Protein 6FT8 (pdb70)

Sequence (338 aa):
SMHHLICQSSGDVLSARYEIVDTLGEGAFGKVVECIDHKAGGRHVAVKIIVKNVDRYCCEAARSEIQVLLEHLNTTTDPNSTFRCVQMLEWFEHHGHICIVFELLGLSTYDFIKENGFLPFRLDDHIRKMAYQICKSVNFLHSNKLTHTDLKPENIILFVQSDYTEAYNPKIKRDERTLINPDIKVVDFGSATYDDEHHSTLVSTRHYRAPEVILALGWSQPCDVWSIGCILIEEYYLGFTVFPTHDSKEHLAMMERILGPLPKHMIQKTRKRKYFHHDRLDWDEHSSAGRYVSRACKPLKEFMLSQDVEHERLFDLIQKMLEYDDPAKKRITLREALKHPFFDLLKKS

B-factor: mean 26.99, std 11.03, range [11.77, 73.0]

Solvent-accessible surface area: 16157 Å² total; per-residue (Å²): 80,38,148,138,16,4,85,83,48,48,77,1,52,83,57,2,52,3,55,77,56,73,28,143,36,66,47,6,32,30,0,29,0,39,5,104,138,47,85,30,110,76,0,8,0,16,2,1,68,98,57,121,152,42,28,122,31,3,97,38,1,10,127,2,0,87,62,2,29,112,65,15,94,130,16,74,64,57,5,2,52,27,71,59,95,21,93,30,138,50,3,4,0,0,0,17,23,59,20,22,52,11,0,76,33,3,8,91,81,10,38,96,15,38,17,134,27,52,11,0,8,93,0,0,58,29,0,0,74,0,0,34,14,1,31,82,31,138,0,2,0,1,21,0,37,1,68,10,0,32,0,58,100,18,80,86,82,102,68,129,30,107,97,101,68,105,88,49,56,41,7,113,69,11,43,0,20,0,25,26,0,12,52,6,15,50,76,139,81,154,57,54,90,114,13,16,51,64,53,14,18,0,0,1,6,10,0,30,61,48,22,48,35,30,1,0,3,0,0,0,0,5,0,0,3,17,0,6,16,7,113,24,6,0,43,7,168,67,25,60,19,0,0,6,0,0,47,106,6,43,24,111,6,31,166,85,3,14,141,144,7,151,43,112,142,17,11,109,136,86,165,19,65,64,85,104,146,42,79,37,0,144,75,5,36,182,24,2,77,66,6,84,103,21,22,119,32,126,86,85,59,29,63,92,0,1,46,0,0,82,91,0,5,46,16,21,35,96,149,4,20,66,2,166,96,0,24,142,13,66,1,0,76,102,59,104,80,156

Radius of gyration: 20.81 Å; Cα contacts (8 Å, |Δi|>4): 614; chains: 1; bounding box: 54×40×59 Å

Foldseek 3Di:
DQVVQQDAQHDPPNFWGFHAWQAADPFGTKTWTQGRVPVRAIKIKGWGDPDVLSQLLVVQQVVVLVVVCVVPVVCPLFAWHWDDWDADPRIIMTITHDAAHQQLVLCVVFVLAAADLVLLLVLLLSLLSNQVSQVVVQKAQQADASRFKTHRYFDWDWDQDPVVRDIGTHGPDNDIHGYRRSQMDGNPDDDDLATYDVLQAAPCSLQSVDDGNLSNLSSSLQRSVCNQGSDGLQPDDDSLLSQVLCCAAQNDADQVSLVPGPPCVQDDVSHGPDDLPDPSNVCSVVRHHYNVVVQPDPPVLSVQSSVLSSLSNDRDSVSRDHSVRSSVGPNNVVVVDD

Structure (mmCIF, N/CA/C/O backbone):
data_6FT8
#
_entry.id   6FT8
#
_cell.length_a   91.640
_cell.length_b   64.210
_cell.length_c   88.360
_cell.angle_alpha   90.00
_cell.angle_beta   127.67
_cell.angle_gamma   90.00
#
_symmetry.space_group_name_H-M   'C 1 2 1'
#
loop_
_entity.id
_entity.type
_entity.pdbx_description
1 polymer 'Dual specificity protein kinase CLK1'
2 non-polymer 3-(3-hydroxyphenyl)-1~{H}-pyrrolo[3,4-g]indol-8-one
3 non-polymer 'SODIUM ION'
4 non-polymer 1,2-ETHANEDIOL
5 non-polymer 'CHLORIDE ION'
6 water water
#
loop_
_atom_site.group_PDB
_atom_site.id
_atom_site.type_symbol
_atom_site.label_atom_id
_atom_site.label_alt_id
_atom_site.label_comp_id
_atom_site.label_asym_id
_atom_site.label_entity_id
_atom_site.label_seq_id
_atom_site.pdbx_PDB_ins_code
_atom_site.Cartn_x
_atom_site.Cartn_y
_atom_site.Cartn_z
_atom_site.occupancy
_atom_site.B_iso_or_equiv
_atom_site.auth_seq_id
_atom_site.auth_comp_id
_atom_site.auth_asym_id
_atom_site.auth_atom_id
_atom_site.pdbx_PDB_model_num
ATOM 1 N N . SER A 1 1 ? -36.869 11.947 20.030 1.00 47.96 -1 SER A N 1
ATOM 2 C CA . SER A 1 1 ? -35.819 11.094 20.676 1.00 47.19 -1 SER A CA 1
ATOM 3 C C . SER A 1 1 ? -34.678 10.881 19.679 1.00 44.05 -1 SER A C 1
ATOM 4 O O . SER A 1 1 ? -34.864 10.273 18.635 1.00 41.60 -1 SER A O 1
ATOM 6 N N . MET A 1 2 ? -33.506 11.395 20.007 1.00 39.70 0 MET A N 1
ATOM 7 C CA . MET A 1 2 ? -32.390 11.454 19.081 1.00 39.08 0 MET A CA 1
ATOM 8 C C . MET A 1 2 ? -32.000 10.129 18.427 1.00 40.96 0 MET A C 1
ATOM 9 O O . MET A 1 2 ? -31.861 10.039 17.184 1.00 38.18 0 MET A O 1
ATOM 14 N N . HIS A 1 3 ? -31.837 9.095 19.235 1.00 46.56 148 HIS A N 1
ATOM 15 C CA A HIS A 1 3 ? -31.425 7.820 18.666 0.50 49.07 148 HIS A CA 1
ATOM 16 C CA B HIS A 1 3 ? -31.449 7.789 18.714 0.50 48.58 148 HIS A CA 1
ATOM 17 C C . HIS A 1 3 ? -32.405 7.310 17.592 1.00 48.05 148 HIS A C 1
ATOM 18 O O . HIS A 1 3 ? -31.977 6.748 16.570 1.00 55.65 148 HIS A O 1
ATOM 31 N N . LEU A 1 4 ? -33.694 7.561 17.776 1.00 44.27 149 LEU A N 1
ATOM 32 C CA . LEU A 1 4 ? -34.707 7.054 16.848 1.00 40.07 149 LEU A CA 1
ATOM 33 C C . LEU A 1 4 ? -34.690 7.632 15.428 1.00 39.86 149 LEU A C 1
ATOM 34 O O . LEU A 1 4 ? -35.379 7.118 14.550 1.00 40.33 149 LEU A O 1
ATOM 39 N N . ILE A 1 5 ? -33.960 8.713 15.176 1.00 36.24 150 ILE A N 1
ATOM 40 C CA . ILE A 1 5 ? -34.202 9.467 13.935 1.00 37.66 150 ILE A CA 1
ATOM 41 C C . ILE A 1 5 ? -32.956 9.781 13.087 1.00 37.34 150 ILE A C 1
ATOM 42 O O . ILE A 1 5 ? -33.059 10.499 12.087 1.00 46.46 150 ILE A O 1
ATOM 47 N N . CYS A 1 6 ? -31.795 9.294 13.477 1.00 38.78 151 CYS A N 1
ATOM 48 C CA . CYS A 1 6 ? -30.531 9.787 12.850 1.00 36.66 151 CYS A CA 1
ATOM 49 C C . CYS A 1 6 ? -29.844 8.707 12.028 1.00 36.29 151 CYS A C 1
ATOM 50 O O . CYS A 1 6 ? -28.628 8.735 11.906 1.00 37.69 151 CYS A O 1
ATOM 53 N N . GLN A 1 7 ? -30.594 7.740 11.480 1.00 35.44 152 GLN A N 1
ATOM 54 C CA . GLN A 1 7 ? -29.969 6.486 10.920 1.00 32.18 152 GLN A CA 1
ATOM 55 C C . GLN A 1 7 ? -29.601 6.535 9.415 1.00 29.18 152 GLN A C 1
ATOM 56 O O . GLN A 1 7 ? -30.343 7.094 8.642 1.00 28.00 152 GLN A O 1
ATOM 62 N N . SER A 1 8 ? -28.497 5.910 8.996 1.00 29.72 153 SER A N 1
ATOM 63 C CA A SER A 1 8 ? -28.176 5.840 7.556 0.60 28.77 153 SER A CA 1
ATOM 64 C CA B SER A 1 8 ? -28.164 5.824 7.562 0.40 28.50 153 SER A CA 1
ATOM 65 C C . SER A 1 8 ? -29.367 5.323 6.748 1.00 27.71 153 SER A C 1
ATOM 66 O O . SER A 1 8 ? -30.045 4.353 7.137 1.00 29.63 153 SER A O 1
ATOM 71 N N . GLY A 1 9 ? -29.663 6.002 5.636 1.00 24.83 154 GLY A N 1
ATOM 72 C CA . GLY A 1 9 ? -30.778 5.707 4.794 1.00 25.87 154 GLY A CA 1
ATOM 73 C C . GLY A 1 9 ? -32.059 6.449 5.123 1.00 26.58 154 GLY A C 1
ATOM 74 O O . GLY A 1 9 ? -32.961 6.482 4.283 1.00 29.77 154 GLY A O 1
ATOM 75 N N . ASP A 1 10 ? -32.163 7.040 6.322 1.00 26.82 155 ASP A N 1
ATOM 76 C CA . ASP A 1 10 ? -33.292 7.896 6.663 1.00 26.58 155 ASP A CA 1
ATOM 77 C C . ASP A 1 10 ? -33.293 9.082 5.728 1.00 24.51 155 ASP A C 1
ATOM 78 O O . ASP A 1 10 ? -32.238 9.581 5.360 1.00 22.84 155 ASP A O 1
ATOM 83 N N . VAL A 1 11 ? -34.457 9.576 5.369 1.00 25.74 156 VAL A N 1
ATOM 84 C CA . VAL A 1 11 ? -34.607 10.716 4.521 1.00 25.23 156 VAL A CA 1
ATOM 85 C C . VAL A 1 11 ? -35.299 11.818 5.308 1.00 26.13 156 VAL A C 1
ATOM 86 O O . VAL A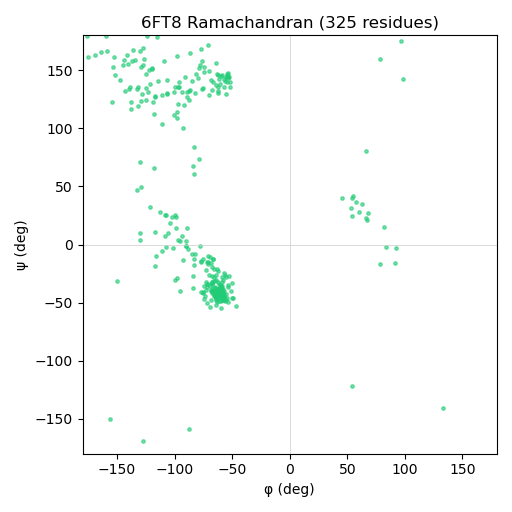 1 11 ? -36.332 11.569 5.958 1.00 27.17 156 VAL A O 1
ATOM 90 N N . LEU A 1 12 ? -34.682 13.003 5.298 1.00 24.12 157 LEU A N 1
ATOM 91 C CA . LEU A 1 12 ? -35.190 14.164 6.013 1.00 23.49 157 LEU A CA 1
ATOM 92 C C . LEU A 1 12 ? -35.777 15.157 5.028 1.00 24.23 157 LEU A C 1
ATOM 93 O O . LEU A 1 12 ? -35.190 15.457 4.007 1.00 25.36 157 LEU A O 1
ATOM 98 N N . SER A 1 13 ? -36.892 15.800 5.422 1.00 27.01 158 SER A N 1
ATOM 99 C CA . SER A 1 13 ? -37.493 16.896 4.612 1.00 29.15 158 SER A CA 1
ATOM 100 C C . SER A 1 13 ? -37.753 16.497 3.149 1.00 30.27 158 SER A C 1
ATOM 101 O O . SER A 1 13 ? -37.650 17.337 2.232 1.00 32.13 158 SER A O 1
ATOM 104 N N . ALA A 1 14 ? -38.037 15.228 2.959 1.00 29.97 159 ALA A N 1
ATOM 105 C CA . ALA A 1 14 ? -38.248 14.624 1.643 1.00 30.45 159 ALA A CA 1
ATOM 106 C C . ALA A 1 14 ? -37.113 14.847 0.658 1.00 28.83 159 ALA A C 1
ATOM 107 O O . ALA A 1 14 ? -37.317 14.777 -0.555 1.00 30.11 159 ALA A O 1
ATOM 109 N N . ARG A 1 15 ? -35.890 15.089 1.158 1.00 25.50 160 ARG A N 1
ATOM 110 C CA . ARG A 1 15 ? -34.790 15.381 0.256 1.00 24.20 160 ARG A CA 1
ATOM 111 C C . ARG A 1 15 ? -33.409 14.964 0.719 1.00 21.85 160 ARG A C 1
ATOM 112 O O . ARG A 1 15 ? -32.569 14.714 -0.125 1.00 22.24 160 ARG A O 1
ATOM 120 N N . TYR A 1 16 ? -33.128 14.971 2.025 1.00 19.15 161 TYR A N 1
ATOM 121 C CA . TYR A 1 16 ? -31.789 14.729 2.527 1.00 18.07 161 TYR A CA 1
ATOM 122 C C . TYR A 1 16 ? -31.634 13.283 3.044 1.00 17.75 161 TYR A C 1
ATOM 123 O O . TYR A 1 16 ? -32.257 12.875 3.994 1.00 19.35 161 TYR A O 1
ATOM 132 N N . GLU A 1 17 ? -30.847 12.494 2.339 1.00 18.32 162 GLU A N 1
ATOM 133 C CA . GLU A 1 17 ? -30.684 11.089 2.664 1.00 18.29 162 GLU A CA 1
ATOM 134 C C . GLU A 1 17 ? -29.422 10.926 3.489 1.00 16.88 162 GLU A C 1
ATOM 135 O O . GLU A 1 17 ? -28.310 11.237 3.055 1.00 16.66 162 GLU A O 1
ATOM 141 N N . ILE A 1 18 ? -29.561 10.397 4.683 1.00 17.37 163 ILE A N 1
ATOM 142 C CA . ILE A 1 18 ? -28.411 10.252 5.581 1.00 16.67 163 ILE A CA 1
ATOM 143 C C . ILE A 1 18 ? -27.455 9.176 5.063 1.00 16.81 163 ILE A C 1
ATOM 144 O O . ILE A 1 18 ? -27.904 8.042 4.756 1.00 17.15 163 ILE A O 1
ATOM 149 N N . VAL A 1 19 ? -26.179 9.498 4.959 1.00 16.03 164 VAL A N 1
ATOM 150 C CA . VAL A 1 19 ? -25.147 8.533 4.597 1.00 18.02 164 VAL A CA 1
ATOM 151 C C . VAL A 1 19 ? -24.093 8.281 5.653 1.00 19.42 164 VAL A C 1
ATOM 152 O O . VAL A 1 19 ? -23.383 7.240 5.579 1.00 21.02 164 VAL A O 1
ATOM 156 N N . ASP A 1 20 ? -23.943 9.163 6.629 1.00 18.49 165 ASP A N 1
ATOM 157 C CA . ASP A 1 20 ? -22.895 8.971 7.648 1.00 20.59 165 ASP A CA 1
ATOM 158 C C . ASP A 1 20 ? -23.169 9.857 8.845 1.00 19.27 165 ASP A C 1
ATOM 159 O O . ASP A 1 20 ? -23.922 10.809 8.725 1.00 18.37 165 ASP A O 1
ATOM 164 N N . THR A 1 21 ? -22.509 9.616 9.991 1.00 18.79 166 THR A N 1
ATOM 165 C CA . THR A 1 21 ? -22.553 10.515 11.111 1.00 20.14 166 THR A CA 1
ATOM 166 C C . THR A 1 21 ? -21.209 11.222 11.191 1.00 19.18 166 THR A C 1
ATOM 167 O O . THR A 1 21 ? -20.174 10.566 11.128 1.00 21.90 166 THR A O 1
ATOM 171 N N . LEU A 1 22 ? -21.230 12.529 11.282 1.00 17.43 167 LEU A N 1
ATOM 172 C CA . LEU A 1 22 ? -19.995 13.370 11.297 1.00 17.37 167 LEU A CA 1
ATOM 173 C C . LEU A 1 22 ? -19.572 13.759 12.707 1.00 19.55 167 LEU A C 1
ATOM 174 O O . LEU A 1 22 ? -18.372 13.905 12.991 1.00 21.50 167 LEU A O 1
ATOM 179 N N . GLY A 1 23 ? -20.512 13.870 13.618 1.00 19.26 168 GLY A N 1
ATOM 180 C CA . GLY A 1 23 ? -20.165 14.238 14.984 1.00 21.38 168 GLY A CA 1
ATOM 181 C C . GLY A 1 23 ? -21.353 14.197 15.898 1.00 23.94 168 GLY A C 1
ATOM 182 O O . GLY A 1 23 ? -22.502 14.135 15.452 1.00 23.19 168 GLY A O 1
ATOM 183 N N . GLU A 1 24 ? -21.079 14.136 17.182 1.00 27.31 169 GLU A N 1
ATOM 184 C CA . GLU A 1 24 ? -22.163 14.287 18.161 1.00 32.79 169 GLU A CA 1
ATOM 185 C C . GLU A 1 24 ? -21.670 15.069 19.369 1.00 37.64 169 GLU A C 1
ATOM 186 O O . GLU A 1 24 ? -20.548 14.875 19.819 1.00 36.93 169 GLU A O 1
ATOM 192 N N . GLY A 1 25 ? -22.458 16.067 19.774 1.00 35.30 170 GLY A N 1
ATOM 193 C CA . GLY A 1 25 ? -22.121 16.909 20.919 1.00 38.17 170 GLY A CA 1
ATOM 194 C C . GLY A 1 25 ? -23.280 16.947 21.894 1.00 39.95 170 GLY A C 1
ATOM 195 O O . GLY A 1 25 ? -24.237 16.178 21.771 1.00 38.65 170 GLY A O 1
ATOM 196 N N . ALA A 1 26 ? -23.190 17.855 22.868 1.00 37.68 171 ALA A N 1
ATOM 197 C CA . ALA A 1 26 ? -24.244 18.018 23.857 1.00 38.61 171 ALA A CA 1
ATOM 198 C C . ALA A 1 26 ? -25.602 18.230 23.162 1.00 33.48 171 ALA A C 1
ATOM 199 O O . ALA A 1 26 ? -26.666 17.781 23.653 1.00 34.07 171 ALA A O 1
ATOM 201 N N . PHE A 1 27 ? -25.530 18.926 22.038 1.00 31.11 172 PHE A N 1
ATOM 202 C CA . PHE A 1 27 ? -26.674 19.459 21.344 1.00 27.48 172 PHE A CA 1
ATOM 203 C C . PHE A 1 27 ? -27.484 18.423 20.531 1.00 25.82 172 PHE A C 1
ATOM 204 O O . PHE A 1 27 ? -28.558 18.764 20.107 1.00 24.99 172 PHE A O 1
ATOM 212 N N . GLY A 1 28 ? -26.955 17.225 20.288 1.00 23.73 173 GLY A N 1
ATOM 213 C CA . GLY A 1 28 ? -27.514 16.371 19.234 1.00 22.68 173 GLY A CA 1
ATOM 214 C C . GLY A 1 28 ? -26.432 15.790 18.338 1.00 22.98 173 GLY A C 1
ATOM 215 O O . GLY A 1 28 ? -25.407 15.371 18.849 1.00 23.74 173 GLY A O 1
ATOM 216 N N . LYS A 1 29 ? -26.670 15.717 17.020 1.00 20.52 174 LYS A N 1
ATOM 217 C CA . LYS A 1 29 ? -25.742 14.999 16.110 1.00 22.28 174 LYS A CA 1
ATOM 218 C C . LYS A 1 29 ? -25.626 15.783 14.861 1.00 18.73 174 LYS A C 1
ATOM 219 O O . LYS A 1 29 ? -26.558 16.513 14.496 1.00 21.66 174 LYS A O 1
ATOM 225 N N . VAL A 1 30 ? -24.522 15.625 14.138 1.00 17.02 175 VAL A N 1
ATOM 226 C CA . VAL A 1 30 ? -24.382 16.161 12.797 1.00 15.97 175 VAL A CA 1
ATOM 227 C C . VAL A 1 30 ? -24.203 14.959 11.833 1.00 16.79 175 VAL A C 1
ATOM 228 O O . VAL A 1 30 ? -23.365 14.107 12.078 1.00 17.25 175 VAL A O 1
ATOM 232 N N . VAL A 1 31 ? -25.024 14.889 10.783 1.00 15.75 176 VAL A N 1
ATOM 233 C CA . VAL A 1 31 ? -24.975 13.802 9.847 1.00 15.62 176 VAL A CA 1
ATOM 234 C C . VAL A 1 31 ? -24.669 14.321 8.481 1.00 15.60 176 VAL A C 1
ATOM 235 O O . VAL A 1 31 ? -24.930 15.483 8.177 1.00 16.77 176 VAL A O 1
ATOM 239 N N . GLU A 1 32 ? -24.028 13.514 7.648 1.00 14.98 177 GLU A N 1
ATOM 240 C CA . GLU A 1 32 ? -23.766 13.847 6.269 1.00 14.88 177 GLU A CA 1
ATOM 241 C C . GLU A 1 32 ? -24.904 13.260 5.470 1.00 14.86 177 GLU A C 1
ATOM 242 O O . GLU A 1 32 ? -25.341 12.090 5.669 1.00 15.53 177 GLU A O 1
ATOM 248 N N . CYS A 1 33 ? -25.466 14.092 4.599 1.00 14.54 178 CYS A N 1
ATOM 249 C CA . CYS A 1 33 ? -26.604 13.690 3.756 1.00 15.42 178 CYS A CA 1
ATOM 250 C C . CYS A 1 33 ? -26.365 14.001 2.297 1.00 16.53 178 CYS A C 1
ATOM 251 O O . CYS A 1 33 ? -25.633 14.920 1.955 1.00 16.38 178 CYS A O 1
ATOM 254 N N . ILE A 1 34 ? -26.994 13.229 1.429 1.00 16.26 179 ILE A N 1
ATOM 255 C CA . ILE A 1 34 ? -27.094 13.560 0.008 1.00 16.64 179 ILE A CA 1
ATOM 256 C C . ILE A 1 34 ? -28.344 14.392 -0.180 1.00 17.25 179 ILE A C 1
ATOM 257 O O . ILE A 1 34 ? -29.446 13.974 0.215 1.00 17.88 179 ILE A O 1
ATOM 262 N N . ASP A 1 35 ? -28.216 15.554 -0.807 1.00 18.41 180 ASP A N 1
ATOM 263 C CA . ASP A 1 35 ? -29.384 16.404 -1.073 1.00 19.64 180 ASP A CA 1
ATOM 264 C C . ASP A 1 35 ? -29.953 16.102 -2.443 1.00 21.33 180 ASP A C 1
ATOM 265 O O . ASP A 1 35 ? -29.442 16.575 -3.441 1.00 21.52 180 ASP A O 1
ATOM 270 N N . HIS A 1 36 ? -31.018 15.314 -2.486 1.00 21.29 181 HIS A N 1
ATOM 271 C CA . HIS A 1 36 ? -31.605 14.846 -3.741 1.00 23.53 181 HIS A CA 1
ATOM 272 C C . HIS A 1 36 ? -32.307 15.926 -4.525 1.00 24.97 181 HIS A C 1
ATOM 273 O O . HIS A 1 36 ? -32.696 15.679 -5.683 1.00 26.36 181 HIS A O 1
ATOM 280 N N . LYS A 1 37 ? -32.493 17.086 -3.929 1.00 25.34 182 LYS A N 1
ATOM 281 C CA . LYS A 1 37 ? -33.091 18.259 -4.633 1.00 26.99 182 LYS A CA 1
ATOM 282 C C . LYS A 1 37 ? -32.099 19.374 -4.944 1.00 29.02 182 LYS A C 1
ATOM 283 O O . LYS A 1 37 ? -32.489 20.469 -5.375 1.00 35.94 182 LYS A O 1
ATOM 289 N N . ALA A 1 38 ? -30.818 19.141 -4.706 1.00 25.50 183 ALA A N 1
ATOM 290 C CA . ALA A 1 38 ? -29.768 20.007 -5.217 1.00 26.13 183 ALA A CA 1
ATOM 291 C C . ALA A 1 38 ? -28.720 19.156 -5.933 1.00 24.82 183 ALA A C 1
ATOM 292 O O . ALA A 1 38 ? -27.511 19.248 -5.682 1.00 25.44 183 ALA A O 1
ATOM 294 N N . GLY A 1 39 ? -29.166 18.299 -6.818 1.00 25.50 184 GLY A N 1
ATOM 295 C CA . GLY A 1 39 ? -28.264 17.604 -7.673 1.00 26.14 184 GLY A CA 1
ATOM 296 C C . GLY A 1 39 ? -27.354 16.616 -7.010 1.00 25.45 184 GLY A C 1
ATOM 297 O O . GLY A 1 39 ? -26.317 16.269 -7.553 1.00 27.11 184 GLY A O 1
ATOM 298 N N . GLY A 1 40 ? -27.749 16.166 -5.824 1.00 23.67 185 GLY A N 1
ATOM 299 C CA . GLY A 1 40 ? -26.971 15.183 -5.102 1.00 22.06 185 GLY A CA 1
ATOM 300 C C . GLY A 1 40 ? -25.790 15.736 -4.319 1.00 20.99 185 GLY A C 1
ATOM 301 O O . GLY A 1 40 ? -24.946 14.955 -3.835 1.00 20.66 185 GLY A O 1
ATOM 302 N N . ARG A 1 41 ? -25.765 17.049 -4.112 1.00 21.00 186 ARG A N 1
ATOM 303 C CA . ARG A 1 41 ? -24.785 17.686 -3.255 1.00 19.67 186 ARG A CA 1
ATOM 304 C C . ARG A 1 41 ? -24.734 17.017 -1.887 1.00 18.55 186 ARG A C 1
ATOM 305 O O . ARG A 1 41 ? -25.784 16.772 -1.269 1.00 19.55 186 ARG A O 1
ATOM 313 N N . HIS A 1 42 ? -23.537 16.763 -1.354 1.00 17.14 187 HIS A N 1
ATOM 314 C CA . HIS A 1 42 ? -23.466 16.314 0.040 1.00 16.62 187 HIS A CA 1
ATOM 315 C C . HIS A 1 42 ? -23.423 17.497 0.975 1.00 16.42 187 HIS A C 1
ATOM 316 O O . HIS A 1 42 ? -22.729 18.465 0.666 1.00 18.10 187 HIS A O 1
ATOM 323 N N . VAL A 1 43 ? -24.230 17.436 2.002 1.00 15.03 188 VAL A N 1
ATOM 324 C CA . VAL A 1 43 ? -24.370 18.501 3.005 1.00 14.93 188 VAL A CA 1
ATOM 325 C C . VAL A 1 43 ? -24.247 17.913 4.380 1.00 15.24 188 VAL A C 1
ATOM 326 O O . VAL A 1 43 ? -24.210 16.687 4.561 1.00 14.80 188 VAL A O 1
ATOM 330 N N . ALA A 1 44 ? -24.077 18.764 5.386 1.00 13.76 189 ALA A N 1
ATOM 331 C CA . ALA A 1 44 ? -24.082 18.399 6.793 1.00 14.07 189 ALA A CA 1
ATOM 332 C C . ALA A 1 44 ? -25.321 18.860 7.396 1.00 14.20 189 ALA A C 1
ATOM 333 O O . ALA A 1 44 ? -25.740 20.016 7.157 1.00 17.39 189 ALA A O 1
ATOM 335 N N . VAL A 1 45 ? -26.044 18.027 8.125 1.00 14.22 190 VAL A N 1
ATOM 336 C CA . VAL A 1 45 ? -27.273 18.409 8.784 1.00 14.61 190 VAL A CA 1
ATOM 337 C C . VAL A 1 45 ? -27.090 18.218 10.267 1.00 14.81 190 VAL A C 1
ATOM 33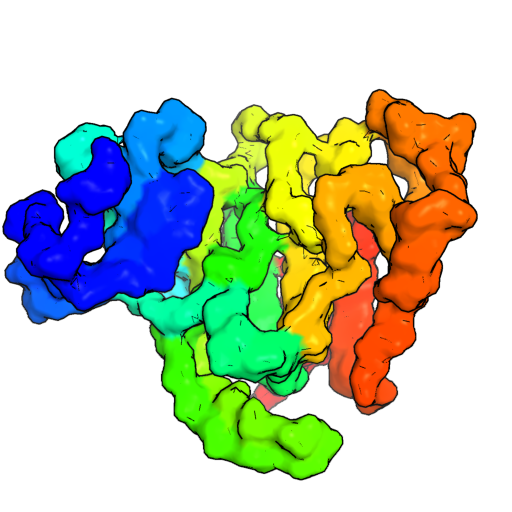8 O O . VAL A 1 45 ? -26.782 17.113 10.746 1.00 14.53 190 VAL A O 1
ATOM 342 N N . LYS A 1 46 ? -27.283 19.316 11.034 1.00 14.57 191 LYS A N 1
ATOM 343 C CA . LYS A 1 46 ? -27.201 19.301 12.492 1.00 16.07 191 LYS A CA 1
ATOM 344 C C . LYS A 1 46 ? -28.625 19.036 12.965 1.00 15.49 191 LYS A C 1
ATOM 345 O O . LYS A 1 46 ? -29.533 19.819 12.711 1.00 17.82 191 LYS A O 1
ATOM 351 N N . ILE A 1 47 ? -28.791 17.948 13.685 1.00 16.38 192 ILE A N 1
ATOM 352 C CA A ILE A 1 47 ? -30.062 17.498 14.257 0.50 18.06 192 ILE A CA 1
ATOM 353 C CA B ILE A 1 47 ? -30.071 17.530 14.236 0.50 17.54 192 ILE A CA 1
ATOM 354 C C . ILE A 1 47 ? -30.025 17.804 15.758 1.00 18.62 192 ILE A C 1
ATOM 355 O O . ILE A 1 47 ? -29.235 17.208 16.477 1.00 20.09 192 ILE A O 1
ATOM 364 N N . VAL A 1 48 ? -30.886 18.681 16.216 1.00 18.16 193 VAL A N 1
ATOM 365 C CA . VAL A 1 48 ? -30.823 19.204 17.543 1.00 19.61 193 VAL A CA 1
ATOM 366 C C . VAL A 1 48 ? -31.763 18.420 18.452 1.00 20.53 193 VAL A C 1
ATOM 367 O O . VAL A 1 48 ? -32.894 18.197 18.128 1.00 20.62 193 VAL A O 1
ATOM 371 N N . LYS A 1 49 ? -31.291 18.066 19.651 1.00 22.46 194 LYS A N 1
ATOM 372 C CA . LYS A 1 49 ? -32.123 17.453 20.663 1.00 25.76 194 LYS A CA 1
ATOM 373 C C . LYS A 1 49 ? -33.365 18.285 20.941 1.00 26.48 194 LYS A C 1
ATOM 374 O O . LYS A 1 49 ? -33.286 19.521 20.951 1.00 25.53 194 LYS A O 1
ATOM 380 N N . ASN A 1 50 ? -34.469 17.606 21.219 1.00 27.57 195 ASN A N 1
ATOM 381 C CA . ASN A 1 50 ? -35.737 18.293 21.551 1.00 29.61 195 ASN A CA 1
ATOM 382 C C . ASN A 1 50 ? -35.763 18.650 23.037 1.00 30.20 195 ASN A C 1
ATOM 383 O O . ASN A 1 50 ? -36.549 18.108 23.850 1.00 32.01 195 ASN A O 1
ATOM 388 N N . VAL A 1 51 ? -34.886 19.566 23.392 1.00 27.73 196 VAL A N 1
ATOM 389 C CA . VAL A 1 51 ? -34.646 19.985 24.760 1.00 29.01 196 VAL A CA 1
ATOM 390 C C . VAL A 1 51 ? -34.491 21.506 24.719 1.00 28.83 196 VAL A C 1
ATOM 391 O O . VAL A 1 51 ? -33.761 22.035 23.906 1.00 27.89 196 VAL A O 1
ATOM 395 N N . ASP A 1 52 ? -35.141 22.169 25.661 1.00 30.53 197 ASP A N 1
ATOM 396 C CA . ASP A 1 52 ? -35.380 23.595 25.672 1.00 31.37 197 ASP A CA 1
ATOM 397 C C . ASP A 1 52 ? -34.121 24.391 25.348 1.00 30.76 197 ASP A C 1
ATOM 398 O O . ASP A 1 52 ? -34.093 25.200 24.389 1.00 28.47 197 ASP A O 1
ATOM 403 N N . ARG A 1 53 ? -33.035 24.128 26.063 1.00 29.03 198 ARG A N 1
ATOM 404 C CA . ARG A 1 53 ? -31.876 24.965 25.909 1.00 30.49 198 ARG A CA 1
ATOM 405 C C . ARG A 1 53 ? -31.160 24.767 24.560 1.00 26.65 198 ARG A C 1
ATOM 406 O O . ARG A 1 53 ? -30.527 25.684 24.025 1.00 25.32 198 ARG A O 1
ATOM 414 N N . TYR A 1 54 ? -31.173 23.543 24.057 1.00 24.71 199 TYR A N 1
ATOM 415 C CA . TYR A 1 54 ? -30.590 23.299 22.740 1.00 23.82 199 TYR A CA 1
ATOM 416 C C . TYR A 1 54 ? -31.464 23.826 21.595 1.00 22.14 199 TYR A C 1
ATOM 417 O O . TYR A 1 54 ? -30.945 24.306 20.607 1.00 19.29 199 TYR A O 1
ATOM 426 N N . CYS A 1 55 ? -32.770 23.746 21.730 1.00 23.03 200 CYS A N 1
ATOM 427 C CA A CYS A 1 55 ? -33.666 24.365 20.777 0.70 23.40 200 CYS A CA 1
ATOM 428 C CA B CYS A 1 55 ? -33.689 24.357 20.803 0.30 24.14 200 CYS A CA 1
ATOM 429 C C . CYS A 1 55 ? -33.461 25.866 20.736 1.00 23.06 200 CYS A C 1
ATOM 430 O O . CYS A 1 55 ? -33.396 26.442 19.649 1.00 23.82 200 CYS A O 1
ATOM 435 N N . GLU A 1 56 ? -33.332 26.500 21.898 1.00 23.07 201 GLU A N 1
ATOM 436 C CA . GLU A 1 56 ? -33.111 27.946 21.948 1.00 24.07 201 GLU A CA 1
ATOM 437 C C . GLU A 1 56 ? -31.793 28.296 21.265 1.00 22.05 201 GLU A C 1
ATOM 438 O O . GLU A 1 56 ? -31.745 29.249 20.467 1.00 21.54 201 GLU A O 1
ATOM 444 N N . ALA A 1 57 ? -30.744 27.518 21.513 1.00 20.32 202 ALA A N 1
ATOM 445 C CA . ALA A 1 57 ? -29.450 27.782 20.922 1.00 19.47 202 ALA A CA 1
ATOM 446 C C . ALA A 1 57 ? -29.551 27.626 19.422 1.00 18.76 202 ALA A C 1
ATOM 447 O O . ALA A 1 57 ? -28.972 28.394 18.655 1.00 18.43 202 ALA A O 1
ATOM 449 N N . ALA A 1 58 ? -30.263 26.623 18.956 1.00 17.94 203 ALA A N 1
ATOM 450 C CA . ALA A 1 58 ? -30.364 26.401 17.503 1.00 17.80 203 ALA A CA 1
ATOM 451 C C . ALA A 1 58 ? -31.103 27.546 16.814 1.00 17.26 203 ALA A C 1
ATOM 452 O O . ALA A 1 58 ? -30.736 27.981 15.714 1.00 16.63 203 ALA A O 1
ATOM 454 N N . ARG A 1 59 ? -32.177 28.006 17.404 1.00 18.53 204 ARG A N 1
ATOM 455 C CA . ARG A 1 59 ? -32.916 29.143 16.885 1.00 19.56 204 ARG A CA 1
ATOM 456 C C . ARG A 1 59 ? -32.005 30.352 16.818 1.00 20.53 204 ARG A C 1
ATOM 457 O O . ARG A 1 59 ? -32.073 31.135 15.881 1.00 19.80 204 ARG A O 1
ATOM 465 N N . SER A 1 60 ? -31.202 30.539 17.860 1.00 18.29 205 SER A N 1
ATOM 466 C CA . SER A 1 60 ? -30.295 31.681 17.867 1.00 19.03 205 SER A CA 1
ATOM 467 C C . SER A 1 60 ? -29.224 31.512 16.791 1.00 17.67 205 SER A C 1
ATOM 468 O O . SER A 1 60 ? -28.860 32.473 16.108 1.00 17.69 205 SER A O 1
ATOM 471 N N . GLU A 1 61 ? -28.679 30.323 16.634 1.00 16.52 206 GLU A N 1
ATOM 472 C CA . GLU A 1 61 ? -27.699 30.031 15.633 1.00 16.65 206 GLU A CA 1
ATOM 473 C C . GLU A 1 61 ? -28.236 30.357 14.236 1.00 15.85 206 GLU A C 1
ATOM 474 O O . GLU A 1 61 ? -27.546 30.964 13.414 1.00 16.15 206 GLU A O 1
ATOM 480 N N . ILE A 1 62 ? -29.467 29.953 13.948 1.00 15.96 207 ILE A N 1
ATOM 481 C CA . ILE A 1 62 ? -30.095 30.251 12.662 1.00 17.25 207 ILE A CA 1
ATOM 482 C C . ILE A 1 62 ? -30.151 31.760 12.440 1.00 17.67 207 ILE A C 1
ATOM 483 O O . ILE A 1 62 ? -29.782 32.225 11.350 1.00 18.31 207 ILE A O 1
ATOM 488 N N . GLN A 1 63 ? -30.525 32.540 13.463 1.00 18.90 208 GLN A N 1
ATOM 489 C CA . GLN A 1 63 ? -30.600 33.984 13.282 1.00 19.94 208 GLN A CA 1
ATOM 490 C C . GLN A 1 63 ? -29.211 34.562 13.001 1.00 19.49 208 GLN A C 1
ATOM 491 O O . GLN A 1 63 ? -29.077 35.439 12.144 1.00 20.65 208 GLN A O 1
ATOM 497 N N . VAL A 1 64 ? -28.208 34.112 13.754 1.00 17.59 209 VAL A N 1
ATOM 498 C CA . VAL A 1 64 ? -26.837 34.658 13.568 1.00 17.47 209 VAL A CA 1
ATOM 499 C C . VAL A 1 64 ? -26.336 34.267 12.201 1.00 18.46 209 VAL A C 1
ATOM 500 O O . VAL A 1 64 ? -25.732 35.102 11.519 1.00 18.30 209 VAL A O 1
ATOM 504 N N . LEU A 1 65 ? -26.502 33.038 11.759 1.00 17.46 210 LEU A N 1
ATOM 505 C CA A LEU A 1 65 ? -26.004 32.573 10.471 0.50 18.69 210 LEU A CA 1
ATOM 506 C CA B LEU A 1 65 ? -25.940 32.690 10.479 0.50 18.51 210 LEU A CA 1
ATOM 507 C C . LEU A 1 65 ? -26.692 33.326 9.342 1.00 19.06 210 LEU A C 1
ATOM 508 O O . LEU A 1 65 ? -26.068 33.674 8.300 1.00 19.29 210 LEU A O 1
ATOM 517 N N . GLU A 1 66 ? -27.980 33.567 9.490 1.00 18.56 211 GLU A N 1
ATOM 518 C CA . GLU A 1 66 ? -28.647 34.350 8.446 1.00 20.91 211 GLU A CA 1
ATOM 519 C C . GLU A 1 66 ? -28.013 35.722 8.302 1.00 20.74 211 GLU A C 1
ATOM 520 O O . GLU A 1 66 ? -27.794 36.198 7.190 1.00 22.38 211 GLU A O 1
ATOM 526 N N . HIS A 1 67 ? -27.739 36.379 9.407 1.00 18.62 212 HIS A N 1
ATOM 527 C CA . HIS A 1 67 ? -27.001 37.618 9.386 1.00 18.83 212 HIS A CA 1
ATOM 528 C C . HIS A 1 67 ? -25.618 37.483 8.787 1.00 20.21 212 HIS A C 1
ATOM 529 O O . HIS A 1 67 ? -25.239 38.237 7.864 1.00 19.02 212 HIS A O 1
ATOM 536 N N . LEU A 1 68 ? -24.817 36.573 9.293 1.00 17.65 213 LEU A N 1
ATOM 537 C CA . LEU A 1 68 ? -23.410 36.530 8.887 1.00 19.41 213 LEU A CA 1
ATOM 538 C C . LEU A 1 68 ? -23.345 36.135 7.433 1.00 19.16 213 LEU A C 1
ATOM 539 O O . LEU A 1 68 ? -22.527 36.706 6.685 1.00 19.25 213 LEU A O 1
ATOM 544 N N . ASN A 1 69 ? -24.165 35.196 6.991 1.00 18.66 214 ASN A N 1
ATOM 545 C CA . ASN A 1 69 ? -24.073 34.685 5.644 1.00 20.38 214 ASN A CA 1
ATOM 546 C C . ASN A 1 69 ? -24.593 35.735 4.628 1.00 20.31 214 ASN A C 1
ATOM 547 O O . ASN A 1 69 ? -24.011 35.866 3.564 1.00 21.12 214 ASN A O 1
ATOM 552 N N . THR A 1 70 ? -25.575 36.563 5.009 1.00 18.99 215 THR A N 1
ATOM 553 C CA A THR A 1 70 ? -26.030 37.656 4.165 0.50 19.68 215 THR A CA 1
ATOM 554 C CA B THR A 1 70 ? -25.984 37.620 4.099 0.50 20.25 215 THR A CA 1
ATOM 555 C C . THR A 1 70 ? -24.986 38.753 4.090 1.00 19.29 215 THR A C 1
ATOM 556 O O . THR A 1 70 ? -24.821 39.435 3.076 1.00 20.42 215 THR A O 1
ATOM 563 N N . THR A 1 71 ? -24.309 39.011 5.231 1.00 17.69 216 THR A N 1
ATOM 564 C CA . THR A 1 71 ? -23.266 40.054 5.285 1.00 17.92 216 THR A CA 1
ATOM 565 C C . THR A 1 71 ? -22.049 39.659 4.449 1.00 18.17 216 THR A C 1
ATOM 566 O O . THR A 1 71 ? -21.410 40.550 3.913 1.00 18.45 216 THR A O 1
ATOM 570 N N . ASP A 1 72 ? -21.726 38.371 4.363 1.00 16.77 217 ASP A N 1
ATOM 571 C CA . ASP A 1 72 ? -20.535 37.830 3.718 1.00 16.92 217 ASP A CA 1
ATOM 572 C C . ASP A 1 72 ? -20.905 36.726 2.789 1.00 17.39 217 ASP A C 1
ATOM 573 O O . ASP A 1 72 ? -20.594 35.545 3.025 1.00 18.86 217 ASP A O 1
ATOM 578 N N . PRO A 1 73 ? -21.546 37.101 1.661 1.00 17.94 218 PRO A N 1
ATOM 579 C CA . PRO A 1 73 ? -22.079 36.049 0.823 1.00 19.45 218 PRO A CA 1
ATOM 580 C C . PRO A 1 73 ? -21.058 35.209 0.089 1.00 20.89 218 PRO A C 1
ATOM 581 O O . PRO A 1 73 ? -21.347 34.059 -0.208 1.00 25.46 218 PRO A O 1
ATOM 585 N N . ASN A 1 74 ? -19.879 35.741 -0.201 1.00 19.48 219 ASN A N 1
ATOM 586 C CA . ASN A 1 74 ? -18.749 34.943 -0.748 1.00 21.08 219 ASN A CA 1
ATOM 587 C C . ASN A 1 74 ? -17.983 34.084 0.321 1.00 20.81 219 ASN A C 1
ATOM 588 O O . ASN A 1 74 ? -17.062 33.387 -0.080 1.00 24.41 219 ASN A O 1
ATOM 593 N N . SER A 1 75 ? -18.354 34.132 1.625 1.00 20.09 220 SER A N 1
ATOM 594 C CA . SER A 1 75 ? -17.631 33.448 2.752 1.00 20.65 220 SER A CA 1
ATOM 595 C C . SER A 1 75 ? -16.168 33.837 2.751 1.00 19.64 220 SER A C 1
ATOM 596 O O . SER A 1 75 ? -15.289 33.025 3.126 1.00 18.79 220 SER A O 1
ATOM 599 N N . THR A 1 76 ? -15.901 35.111 2.474 1.00 17.79 221 THR A N 1
ATOM 600 C CA . THR A 1 76 ? -14.555 35.646 2.505 1.00 18.13 221 THR A CA 1
ATOM 601 C C . THR A 1 76 ? -13.973 35.463 3.925 1.00 17.18 221 THR A C 1
ATOM 602 O O . THR A 1 76 ? -12.728 35.212 4.070 1.00 19.65 221 THR A O 1
ATOM 606 N N . PHE A 1 77 ? -14.813 35.589 4.926 1.00 16.65 222 PHE A N 1
ATOM 607 C CA . PHE A 1 77 ? -14.353 35.490 6.338 1.00 17.04 222 PHE A CA 1
ATOM 608 C C . PHE A 1 77 ? -14.580 34.156 6.957 1.00 18.33 222 PHE A C 1
ATOM 609 O O . PHE A 1 77 ? -14.405 34.055 8.156 1.00 18.10 222 PHE A O 1
ATOM 617 N N . ARG A 1 78 ? -14.887 33.137 6.153 1.00 15.59 223 ARG A N 1
ATOM 618 C CA . ARG A 1 78 ? -14.742 31.747 6.627 1.00 16.02 223 ARG A CA 1
ATOM 619 C C . ARG A 1 78 ? -15.682 31.325 7.743 1.00 15.00 223 ARG A C 1
ATOM 620 O O . ARG A 1 78 ? -15.381 30.383 8.441 1.00 15.30 223 ARG A O 1
ATOM 628 N N . CYS A 1 79 ? -16.829 31.960 7.937 1.00 14.77 224 CYS A N 1
ATOM 629 C CA . CYS A 1 79 ? -17.891 31.355 8.760 1.00 15.16 224 CYS A CA 1
ATOM 630 C C . CYS A 1 79 ? -18.634 30.309 7.880 1.00 16.64 224 CYS A C 1
ATOM 631 O O . CYS A 1 79 ? -18.907 30.560 6.702 1.00 17.55 224 CYS A O 1
ATOM 634 N N . VAL A 1 80 ? -19.021 29.216 8.501 1.00 15.53 225 VAL A N 1
ATOM 635 C CA . VAL A 1 80 ? -19.770 28.182 7.767 1.00 15.66 225 VAL A CA 1
ATOM 636 C C . VAL A 1 80 ? -21.045 28.743 7.155 1.00 16.57 225 VAL A C 1
ATOM 637 O O . VAL A 1 80 ? -21.729 29.618 7.745 1.00 16.92 225 VAL A O 1
ATOM 641 N N . GLN A 1 81 ? -21.353 28.264 5.952 1.00 16.45 226 GLN A N 1
ATOM 642 C CA . GLN A 1 81 ? -22.560 28.641 5.274 1.00 16.61 226 GLN A CA 1
ATOM 643 C C . GLN A 1 81 ? -23.714 27.745 5.653 1.00 15.37 226 GLN A C 1
ATOM 644 O O . GLN A 1 81 ? -23.619 26.519 5.514 1.00 16.04 226 GLN A O 1
ATOM 650 N N . MET A 1 82 ? -24.778 28.350 6.120 1.00 14.62 227 MET A N 1
ATOM 651 C CA . MET A 1 82 ? -26.063 27.672 6.364 1.00 15.09 227 MET A CA 1
ATOM 652 C C . MET A 1 82 ? -26.857 27.743 5.102 1.00 17.03 227 MET A C 1
ATOM 653 O O . MET A 1 82 ? -27.007 28.800 4.464 1.00 18.57 227 MET A O 1
ATOM 658 N N . LEU A 1 83 ? -27.397 26.587 4.706 1.00 16.22 228 LEU A N 1
ATOM 659 C CA . LEU A 1 83 ? -28.165 26.467 3.459 1.00 18.31 228 LEU A CA 1
ATOM 660 C C . LEU A 1 83 ? -29.633 26.599 3.665 1.00 19.69 228 LEU A C 1
ATOM 661 O O . LEU A 1 83 ? -30.337 27.220 2.815 1.00 21.99 228 LEU A O 1
ATOM 666 N N . GLU A 1 84 ? -30.154 26.022 4.746 1.00 18.71 229 GLU A N 1
ATOM 667 C CA . GLU A 1 84 ? -31.565 26.152 5.160 1.00 20.42 229 GLU A CA 1
ATOM 668 C C . GLU A 1 84 ? -31.749 25.446 6.485 1.00 19.23 229 GLU A C 1
ATOM 669 O O . GLU A 1 84 ? -30.798 24.940 7.056 1.00 18.55 229 GLU A O 1
ATOM 675 N N . TRP A 1 85 ? -32.956 25.482 6.997 1.00 18.19 230 TRP A N 1
ATOM 676 C CA . TRP A 1 85 ? -33.307 24.778 8.193 1.00 18.32 230 TRP A CA 1
ATOM 677 C C . TRP A 1 85 ? -34.715 24.272 8.052 1.00 19.33 230 TRP A C 1
ATOM 678 O O . TRP A 1 85 ? -35.520 24.810 7.265 1.00 21.84 230 TRP A O 1
ATOM 689 N N . PHE A 1 86 ? -35.043 23.256 8.848 1.00 19.61 231 PHE A N 1
ATOM 690 C CA . PHE A 1 86 ? -36.371 22.665 8.851 1.00 20.49 231 PHE A CA 1
ATOM 691 C C . PHE A 1 86 ? -36.603 21.903 10.161 1.00 21.89 231 PHE A C 1
ATOM 692 O O . PHE A 1 86 ? -35.718 21.845 11.005 1.00 20.99 231 PHE A O 1
ATOM 700 N N . GLU A 1 87 ? -37.778 21.315 10.305 1.00 22.15 232 GLU A N 1
ATOM 701 C CA . GLU A 1 87 ? -38.078 20.514 11.478 1.00 24.23 232 GLU A CA 1
ATOM 702 C C . GLU A 1 87 ? -38.430 19.103 11.048 1.00 24.14 232 GLU A C 1
ATOM 703 O O . GLU A 1 87 ? -39.031 18.904 9.984 1.00 26.71 232 GLU A O 1
ATOM 709 N N . HIS A 1 88 ? -37.909 18.126 11.803 1.00 22.55 233 HIS A N 1
ATOM 710 C CA . HIS A 1 88 ? -38.084 16.699 11.514 1.00 24.14 233 HIS A CA 1
ATOM 711 C C . HIS A 1 88 ? -38.517 16.025 12.804 1.00 23.96 233 HIS A C 1
ATOM 712 O O . HIS A 1 88 ? -37.758 15.977 13.763 1.00 22.49 233 HIS A O 1
ATOM 719 N N . HIS A 1 89 ? -39.693 15.424 12.825 1.00 24.91 234 HIS A N 1
ATOM 720 C CA . HIS A 1 89 ? -40.219 14.840 14.072 1.00 26.38 234 HIS A CA 1
ATOM 721 C C . HIS A 1 89 ? -40.054 15.764 15.278 1.00 26.89 234 HIS A C 1
ATOM 722 O O . HIS A 1 89 ? -39.742 15.310 16.384 1.00 27.54 234 HIS A O 1
ATOM 729 N N . GLY A 1 90 ? -40.276 17.050 15.058 1.00 26.58 235 GLY A N 1
ATOM 730 C CA . GLY A 1 90 ? -40.236 18.048 16.097 1.00 27.77 235 GLY A CA 1
ATOM 731 C C . GLY A 1 90 ? -38.861 18.566 16.432 1.00 28.11 235 GLY A C 1
ATOM 732 O O . GLY A 1 90 ? -38.719 19.510 17.230 1.00 32.73 235 GLY A O 1
ATOM 733 N N . HIS A 1 91 ? -37.836 18.040 15.784 1.00 23.81 236 HIS A N 1
ATOM 734 C CA . HIS A 1 91 ? -36.466 18.483 16.012 1.00 22.74 236 HIS A CA 1
ATOM 735 C C . HIS A 1 91 ? -36.078 19.513 14.979 1.00 20.37 236 HIS A C 1
ATOM 736 O O . HIS A 1 91 ? -36.268 19.318 13.778 1.00 21.69 236 HIS A O 1
ATOM 743 N N . ILE A 1 92 ? -35.353 20.530 15.448 1.00 19.04 237 ILE A N 1
ATOM 744 C CA . ILE A 1 92 ? -34.772 21.511 14.546 1.00 19.20 237 ILE A CA 1
ATOM 745 C C . ILE A 1 92 ? -33.562 20.911 13.864 1.00 18.46 237 ILE A C 1
ATOM 746 O O . ILE A 1 92 ? -32.690 20.250 14.487 1.00 19.86 237 ILE A O 1
ATOM 751 N N . CYS A 1 93 ? -33.481 21.096 12.546 1.00 17.78 238 CYS A N 1
ATOM 752 C CA . CYS A 1 93 ? -32.415 20.561 11.732 1.00 16.76 238 CYS A CA 1
ATOM 753 C C . CYS A 1 93 ? -31.851 21.687 10.899 1.00 16.25 238 CYS A C 1
ATOM 754 O O . CYS A 1 93 ? -32.613 22.439 10.246 1.00 17.9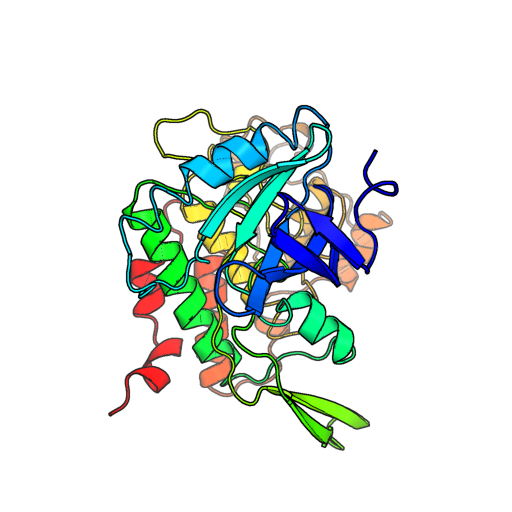2 238 CYS A O 1
ATOM 757 N N . ILE A 1 94 ? -30.550 21.936 11.010 1.00 15.75 239 ILE A N 1
ATOM 758 C CA . ILE A 1 94 ? -29.894 23.018 10.272 1.00 15.34 239 ILE A CA 1
ATOM 759 C C . ILE A 1 94 ? -28.985 22.409 9.224 1.00 14.72 239 ILE A C 1
ATOM 760 O O . ILE A 1 94 ? -28.143 21.565 9.517 1.00 14.33 239 ILE A O 1
ATOM 765 N N . VAL A 1 95 ? -29.123 22.857 7.979 1.00 14.33 240 VAL A N 1
ATOM 766 C CA . VAL A 1 95 ? -28.349 22.293 6.870 1.00 14.48 240 VAL A CA 1
ATOM 767 C C . VAL A 1 95 ? -27.195 23.215 6.572 1.00 14.67 240 VAL A C 1
ATOM 768 O O . VAL A 1 95 ? -27.393 24.432 6.406 1.00 15.45 240 VAL A O 1
ATOM 772 N N . PHE A 1 96 ? -26.023 22.658 6.469 1.00 14.13 241 PHE A N 1
ATOM 773 C CA . PHE A 1 96 ? -24.781 23.426 6.208 1.00 14.94 241 PHE A CA 1
ATOM 774 C C . PHE A 1 96 ? -24.071 22.868 5.037 1.00 15.03 241 PHE A C 1
ATOM 775 O O . PHE A 1 96 ? -24.176 21.669 4.687 1.00 14.49 241 PHE A O 1
ATOM 783 N N . GLU A 1 97 ? -23.198 23.646 4.428 1.00 14.33 242 GLU A N 1
ATOM 784 C CA . GLU A 1 97 ? -22.193 23.101 3.570 1.00 15.10 242 GLU A CA 1
ATOM 785 C C . GLU A 1 97 ? -21.405 22.031 4.344 1.00 13.94 242 GLU A C 1
ATOM 786 O O . GLU A 1 97 ? -21.131 22.146 5.513 1.00 15.32 242 GLU A O 1
ATOM 792 N N . LEU A 1 98 ? -20.972 21.007 3.619 1.00 15.16 243 LEU A N 1
ATOM 793 C CA . LEU A 1 98 ? -20.128 19.956 4.186 1.00 13.88 243 LEU A CA 1
ATOM 794 C C . LEU A 1 98 ? -18.686 20.358 4.229 1.00 15.59 243 LEU A C 1
ATOM 795 O O . LEU A 1 98 ? -18.125 20.739 3.223 1.00 17.49 243 LEU A O 1
ATOM 800 N N . LEU A 1 99 ? -18.110 20.163 5.414 1.00 14.74 244 LEU A N 1
ATOM 801 C CA . LEU A 1 99 ? -16.688 20.427 5.693 1.00 15.79 244 LEU A CA 1
ATOM 802 C C . LEU A 1 99 ? -16.015 19.135 6.015 1.00 16.47 244 LEU A C 1
ATOM 803 O O . LEU A 1 99 ? -16.630 18.068 5.931 1.00 17.59 244 LEU A O 1
ATOM 808 N N . GLY A 1 100 ? -14.729 19.201 6.251 1.00 15.82 245 GLY A N 1
ATOM 809 C CA . GLY A 1 100 ? -13.920 18.067 6.718 1.00 15.63 245 GLY A CA 1
ATOM 810 C C . GLY A 1 100 ? -13.882 17.897 8.202 1.00 15.66 245 GLY A C 1
ATOM 811 O O . GLY A 1 100 ? -14.778 18.344 8.921 1.00 16.81 245 GLY A O 1
ATOM 812 N N . LEU A 1 101 ? -12.877 17.209 8.709 1.00 14.70 246 LEU A N 1
ATOM 813 C CA . LEU A 1 101 ? -12.774 16.955 10.085 1.00 15.30 246 LEU A CA 1
ATOM 814 C C . LEU A 1 101 ? -12.616 18.246 10.894 1.00 14.50 246 LEU A C 1
ATOM 815 O O . LEU A 1 101 ? -11.913 19.199 10.473 1.00 14.17 246 LEU A O 1
ATOM 820 N N . SER A 1 102 ? -13.169 18.255 12.096 1.00 13.58 247 SER A N 1
ATOM 821 C CA . SER A 1 102 ? -12.842 19.315 13.013 1.00 13.72 247 SER A CA 1
ATOM 822 C C . SER A 1 102 ? -11.369 19.224 13.350 1.00 13.55 247 SER A C 1
ATOM 823 O O . SER A 1 102 ? -10.719 18.172 13.286 1.00 14.97 247 SER A O 1
ATOM 826 N N . THR A 1 103 ? -10.784 20.341 13.761 1.00 13.65 248 THR A N 1
ATOM 827 C CA . THR A 1 103 ? -9.404 20.316 14.151 1.00 13.72 248 THR A CA 1
ATOM 828 C C . THR A 1 103 ? -9.163 19.399 15.321 1.00 15.15 248 THR A C 1
ATOM 829 O O . THR A 1 103 ? -8.118 18.769 15.439 1.00 15.52 248 THR A O 1
ATOM 833 N N . TYR A 1 104 ? -10.117 19.287 16.260 1.00 14.61 249 TYR A N 1
ATOM 834 C CA . TYR A 1 104 ? -9.992 18.372 17.366 1.00 16.04 249 TYR A CA 1
ATOM 835 C C . TYR A 1 104 ? -9.960 16.950 16.810 1.00 15.53 249 TYR A C 1
ATOM 836 O O . TYR A 1 104 ? -9.145 16.161 17.259 1.00 15.61 249 TYR A O 1
ATOM 845 N N . ASP A 1 105 ? -10.939 16.576 15.977 1.00 14.99 250 ASP A N 1
ATOM 846 C CA . ASP A 1 105 ? -10.984 15.165 15.481 1.00 15.93 250 ASP A CA 1
ATOM 847 C C . ASP A 1 105 ? -9.750 14.826 14.664 1.00 15.75 250 ASP A C 1
ATOM 848 O O . ASP A 1 105 ? -9.232 13.699 14.7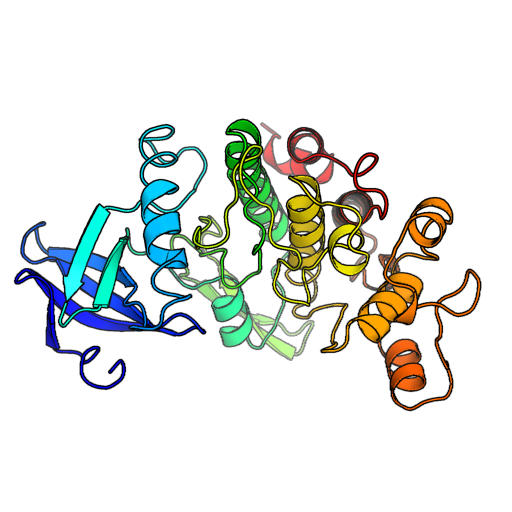53 1.00 16.81 250 ASP A O 1
ATOM 853 N N . PHE A 1 106 ? -9.197 15.804 13.953 1.00 15.14 251 PHE A N 1
ATOM 854 C CA . PHE A 1 106 ? -7.952 15.567 13.230 1.00 15.14 251 PHE A CA 1
ATOM 855 C C . PHE A 1 106 ? -6.858 15.244 14.208 1.00 15.48 251 PHE A C 1
ATOM 856 O O . PHE A 1 106 ? -6.093 14.249 14.036 1.00 17.55 251 PHE A O 1
ATOM 864 N N . ILE A 1 107 ? -6.684 16.052 15.262 1.00 16.07 252 ILE A N 1
ATOM 865 C CA . ILE A 1 107 ? -5.627 15.809 16.213 1.00 16.89 252 ILE A CA 1
ATOM 866 C C . ILE A 1 107 ? -5.849 14.435 16.841 1.00 17.40 252 ILE A C 1
ATOM 867 O O . ILE A 1 107 ? -4.895 13.656 17.008 1.00 17.63 252 ILE A O 1
ATOM 872 N N . LYS A 1 108 ? -7.090 14.112 17.220 1.00 19.23 253 LYS A N 1
ATOM 873 C CA . LYS A 1 108 ? -7.393 12.846 17.875 1.00 20.90 253 LYS A CA 1
ATOM 874 C C . LYS A 1 108 ? -7.023 11.665 16.974 1.00 21.01 253 LYS A C 1
ATOM 875 O O . LYS A 1 108 ? -6.406 10.698 17.414 1.00 22.74 253 LYS A O 1
ATOM 881 N N . GLU A 1 109 ? -7.391 11.723 15.689 1.00 20.16 254 GLU A N 1
ATOM 882 C CA . GLU A 1 109 ? -7.077 10.658 14.747 1.00 22.12 254 GLU A CA 1
ATOM 883 C C . GLU A 1 109 ? -5.586 10.579 14.390 1.00 21.96 254 GLU A C 1
ATOM 884 O O . GLU A 1 109 ? -5.137 9.570 13.839 1.00 25.58 254 GLU A O 1
ATOM 890 N N . ASN A 1 110 ? -4.853 11.645 14.725 1.00 21.13 255 ASN A N 1
ATOM 891 C CA . ASN A 1 110 ? -3.415 11.706 14.509 1.00 21.33 255 ASN A CA 1
ATOM 892 C C . ASN A 1 110 ? -2.711 11.395 15.818 1.00 22.76 255 ASN A C 1
ATOM 893 O O . ASN A 1 110 ? -1.622 11.869 16.075 1.00 24.69 255 ASN A O 1
ATOM 898 N N . GLY A 1 111 ? -3.363 10.665 16.703 1.00 23.14 256 GLY A N 1
ATOM 899 C CA . GLY A 1 111 ? -2.668 10.221 17.949 1.00 24.44 256 GLY A CA 1
ATOM 900 C C . GLY A 1 111 ? -2.337 11.347 18.881 1.00 24.34 256 GLY A C 1
ATOM 901 O O . GLY A 1 111 ? -1.416 11.225 19.731 1.00 25.95 256 GLY A O 1
ATOM 902 N N . PHE A 1 112 ? -3.128 12.430 18.824 1.00 22.66 257 PHE A N 1
ATOM 903 C CA . PHE A 1 112 ? -2.941 13.595 19.637 1.00 22.63 257 PHE A CA 1
ATOM 904 C C . PHE A 1 112 ? -1.572 14.257 19.410 1.00 22.70 257 PHE A C 1
ATOM 905 O O . PHE A 1 112 ? -1.087 14.963 20.262 1.00 24.90 257 PHE A O 1
ATOM 913 N N . LEU A 1 113 ? -1.030 14.097 18.213 1.00 22.95 258 LEU A N 1
ATOM 914 C CA . LEU A 1 113 ? 0.157 14.842 17.835 1.00 23.11 258 LEU A CA 1
ATOM 915 C C . LEU A 1 113 ? -0.198 16.243 17.385 1.00 21.67 258 LEU A C 1
ATOM 916 O O . LEU A 1 113 ? -1.275 16.501 16.816 1.00 22.05 258 LEU A O 1
ATOM 921 N N . PRO A 1 114 ? 0.687 17.185 17.661 1.00 21.17 259 PRO A N 1
ATOM 922 C CA . PRO A 1 114 ? 0.408 18.540 17.271 1.00 21.18 259 PRO A CA 1
ATOM 923 C C . PRO A 1 114 ? 0.608 18.834 15.811 1.00 19.86 259 PRO A C 1
ATOM 924 O O . PRO A 1 114 ? 1.168 18.064 15.050 1.00 21.14 259 PRO A O 1
ATOM 928 N N . PHE A 1 115 ? 0.112 20.011 15.418 1.00 19.11 260 PHE A N 1
ATOM 929 C CA . PHE A 1 115 ? 0.311 20.508 14.063 1.00 19.31 260 PHE A CA 1
ATOM 930 C C . PHE A 1 115 ? 1.713 21.107 13.888 1.00 20.45 260 PHE A C 1
ATOM 931 O O . PHE A 1 115 ? 2.284 21.661 14.829 1.00 22.42 260 PHE A O 1
ATOM 939 N N . ARG A 1 116 ? 2.219 21.064 12.663 1.00 21.73 261 ARG A N 1
ATOM 940 C CA . ARG A 1 116 ? 3.483 21.742 12.417 1.00 23.71 261 ARG A CA 1
ATOM 941 C C . ARG A 1 116 ? 3.278 23.277 12.286 1.00 21.65 261 ARG A C 1
ATOM 942 O O . ARG A 1 116 ? 2.183 23.778 12.025 1.00 19.35 261 ARG A O 1
ATOM 950 N N . LEU A 1 117 ? 4.341 24.003 12.580 1.00 21.31 262 LEU A N 1
ATOM 951 C CA . LEU A 1 117 ? 4.232 25.427 12.841 1.00 21.00 262 LEU A CA 1
ATOM 952 C C . LEU A 1 117 ? 3.689 26.190 11.645 1.00 20.05 262 LEU A C 1
ATOM 953 O O . LEU A 1 117 ? 2.894 27.113 11.814 1.00 19.53 262 LEU A O 1
ATOM 958 N N . ASP A 1 118 ? 4.076 25.796 10.447 1.00 21.91 263 ASP A N 1
ATOM 959 C CA A ASP A 1 118 ? 3.617 26.525 9.241 0.50 22.04 263 ASP A CA 1
ATOM 960 C CA B ASP A 1 118 ? 3.621 26.543 9.266 0.50 21.80 263 ASP A CA 1
ATOM 961 C C . ASP A 1 118 ? 2.112 26.372 9.048 1.00 21.39 263 ASP A C 1
ATOM 962 O O . ASP A 1 118 ? 1.428 27.285 8.579 1.00 21.14 263 ASP A O 1
ATOM 971 N N . HIS A 1 119 ? 1.567 25.224 9.477 1.00 19.80 264 HIS A N 1
ATOM 972 C CA . HIS A 1 119 ? 0.128 25.040 9.426 1.00 18.99 264 HIS A CA 1
ATOM 973 C C . HIS A 1 119 ? -0.556 25.815 10.533 1.00 16.77 264 HIS A C 1
ATOM 974 O O . HIS A 1 119 ? -1.546 26.455 10.299 1.00 16.48 264 HIS A O 1
ATOM 981 N N . ILE A 1 120 ? 0.018 25.809 11.740 1.00 16.93 265 ILE A N 1
ATOM 982 C CA . ILE A 1 120 ? -0.512 26.627 12.788 1.00 16.37 265 ILE A CA 1
ATOM 983 C C . ILE A 1 120 ? -0.602 28.112 12.362 1.00 15.74 265 ILE A C 1
ATOM 984 O O . ILE A 1 120 ? -1.583 28.797 12.654 1.00 14.96 265 ILE A O 1
ATOM 989 N N . ARG A 1 121 ? 0.434 28.593 11.686 1.00 16.62 266 ARG A N 1
ATOM 990 C CA . ARG A 1 121 ? 0.448 30.011 11.282 1.00 17.30 266 ARG A CA 1
ATOM 991 C C . ARG A 1 121 ? -0.746 30.314 10.382 1.00 16.20 266 ARG A C 1
ATOM 992 O O . ARG A 1 121 ? -1.431 31.326 10.526 1.00 16.67 266 ARG A O 1
ATOM 1000 N N . LYS A 1 122 ? -0.951 29.472 9.383 1.00 16.49 267 LYS A N 1
ATOM 1001 C CA . LYS A 1 122 ? -2.072 29.663 8.449 1.00 17.41 267 LYS A CA 1
ATOM 1002 C C . LYS A 1 122 ? -3.427 29.547 9.120 1.00 15.92 267 LYS A C 1
ATOM 1003 O O . LYS A 1 122 ? -4.350 30.337 8.891 1.00 15.81 267 LYS A O 1
ATOM 1009 N N . MET A 1 123 ? -3.568 28.539 9.972 1.00 16.20 268 MET A N 1
ATOM 1010 C CA . MET A 1 123 ? -4.809 28.315 10.688 1.00 15.44 268 MET A CA 1
ATOM 1011 C C . MET A 1 123 ? -5.102 29.463 11.621 1.00 14.42 268 MET A C 1
ATOM 1012 O O . MET A 1 123 ? -6.210 29.975 11.660 1.00 15.21 268 MET A O 1
ATOM 1017 N N . ALA A 1 124 ? -4.089 29.911 12.359 1.00 13.96 269 ALA A N 1
ATOM 1018 C CA . ALA A 1 124 ? -4.266 31.027 13.271 1.00 14.32 269 ALA A CA 1
ATOM 1019 C C . ALA A 1 124 ? -4.728 32.272 12.554 1.00 14.38 269 ALA A C 1
ATOM 1020 O O . ALA A 1 124 ? -5.606 33.004 13.067 1.00 14.62 269 ALA A O 1
ATOM 1022 N N . TYR A 1 125 ? -4.101 32.539 11.408 1.00 14.76 270 TYR A N 1
ATOM 1023 C CA . TYR A 1 125 ? -4.468 33.736 10.669 1.00 16.04 270 TYR A CA 1
ATOM 1024 C C . TYR A 1 125 ? -5.930 33.664 10.249 1.00 14.57 270 TYR A C 1
ATOM 1025 O O . TYR A 1 125 ? -6.677 34.640 10.411 1.00 16.26 270 TYR A O 1
ATOM 1034 N N . GLN A 1 126 ? -6.364 32.515 9.742 1.00 15.30 271 GLN A N 1
ATOM 1035 C CA . GLN A 1 126 ? -7.748 32.401 9.299 1.00 14.80 271 GLN A CA 1
ATOM 1036 C C . GLN A 1 126 ? -8.735 32.441 10.444 1.00 14.34 271 GLN A C 1
ATOM 1037 O O . GLN A 1 126 ? -9.793 33.035 10.320 1.00 14.89 271 GLN A O 1
ATOM 1043 N N . ILE A 1 127 ? -8.406 31.786 11.555 1.00 13.73 272 ILE A N 1
ATOM 1044 C CA . ILE A 1 127 ? -9.258 31.879 12.745 1.00 13.67 272 ILE A CA 1
ATOM 1045 C C . ILE A 1 127 ? -9.419 33.328 13.176 1.00 13.73 272 ILE A C 1
ATOM 1046 O O . ILE A 1 127 ? -10.482 33.823 13.451 1.00 13.99 272 ILE A O 1
ATOM 1051 N N . CYS A 1 128 ? -8.280 34.054 13.256 1.00 14.30 273 CYS A N 1
ATOM 1052 C CA . CYS A 1 128 ? -8.324 35.424 13.701 1.00 15.27 273 CYS A CA 1
ATOM 1053 C C . CYS A 1 128 ? -9.149 36.306 12.746 1.00 15.15 273 CYS A C 1
ATOM 1054 O O . CYS A 1 128 ? -9.884 37.156 13.191 1.00 15.61 273 CYS A O 1
ATOM 1057 N N . LYS A 1 129 ? -8.981 36.076 11.439 1.00 15.48 274 LYS A N 1
ATOM 1058 C CA . LYS A 1 129 ? -9.718 36.896 10.449 1.00 16.73 274 LYS A CA 1
ATOM 1059 C C . LYS A 1 129 ? -11.208 36.592 10.559 1.00 15.94 274 LYS A C 1
ATOM 1060 O O . LYS A 1 129 ? -12.064 37.490 10.462 1.00 16.52 274 LYS A O 1
ATOM 1066 N N . SER A 1 130 ? -11.551 35.325 10.743 1.00 15.20 275 SER A N 1
ATOM 1067 C CA . SER A 1 130 ? -12.987 34.967 10.804 1.00 15.43 275 SER A CA 1
ATOM 1068 C C . SER A 1 130 ? -13.650 35.503 12.024 1.00 14.79 275 SER A C 1
ATOM 1069 O O . SER A 1 130 ? -14.716 36.124 12.014 1.00 15.46 275 SER A O 1
ATOM 1072 N N . VAL A 1 131 ? -13.000 35.304 13.180 1.00 13.45 276 VAL A N 1
ATOM 1073 C CA . VAL A 1 131 ? -13.571 35.816 14.396 1.00 13.93 276 VAL A CA 1
ATOM 1074 C C . VAL A 1 131 ? -13.576 37.311 14.444 1.00 13.69 276 VAL A C 1
ATOM 1075 O O . VAL A 1 131 ? -14.483 37.938 15.033 1.00 14.85 276 VAL A O 1
ATOM 1079 N N . ASN A 1 132 ? -12.551 37.943 13.854 1.00 13.97 277 ASN A N 1
ATOM 1080 C CA . ASN A 1 132 ? -12.545 39.407 13.775 1.00 15.50 277 ASN A CA 1
ATOM 1081 C C . ASN A 1 132 ? -13.756 39.921 12.998 1.00 15.24 277 ASN A C 1
ATOM 1082 O O . ASN A 1 132 ? -14.327 40.969 13.359 1.00 15.88 277 ASN A O 1
ATOM 1087 N N . PHE A 1 133 ? -14.155 39.179 12.003 1.00 16.08 278 PHE A N 1
ATOM 1088 C CA . PHE A 1 133 ? -15.384 39.547 11.255 1.00 16.54 278 PHE A CA 1
ATOM 1089 C C . PHE A 1 133 ? -16.613 39.505 12.166 1.00 17.50 278 PHE A C 1
ATOM 1090 O O . PHE A 1 133 ? -17.456 40.395 12.204 1.00 17.21 278 PHE A O 1
ATOM 1098 N N . LEU A 1 134 ? -16.691 38.483 13.022 1.00 16.48 279 LEU A N 1
ATOM 1099 C CA . LEU A 1 134 ? -17.747 38.502 14.039 1.00 17.97 279 LEU A CA 1
ATOM 1100 C C . LEU A 1 134 ? -17.673 39.740 14.939 1.00 17.82 279 LEU A C 1
ATOM 1101 O O . LEU A 1 134 ? -18.636 40.446 15.158 1.00 19.27 279 LEU A O 1
ATOM 1106 N N . HIS A 1 135 ? -16.472 40.052 15.414 1.00 15.97 280 HIS A N 1
ATOM 1107 C CA . HIS A 1 135 ? -16.278 41.218 16.286 1.00 16.69 280 HIS A CA 1
ATOM 1108 C C . HIS A 1 135 ? -16.698 42.490 15.583 1.00 18.59 280 HIS A C 1
ATOM 1109 O O . HIS A 1 135 ? -17.271 43.348 16.231 1.00 24.74 280 HIS A O 1
ATOM 1116 N N . SER A 1 136 ? -16.477 42.596 14.294 1.00 17.99 281 SER A N 1
ATOM 1117 C CA . SER A 1 136 ? -16.835 43.806 13.542 1.00 20.54 281 SER A CA 1
ATOM 1118 C C . SER A 1 136 ? -18.318 43.954 13.391 1.00 21.61 281 SER A C 1
ATOM 1119 O O . SER A 1 136 ? -18.790 45.035 13.018 1.00 22.74 281 SER A O 1
ATOM 1122 N N . ASN A 1 137 ? -19.046 42.870 13.619 1.00 20.93 282 ASN A N 1
ATOM 1123 C CA . ASN A 1 137 ? -20.491 42.808 13.528 1.00 22.00 2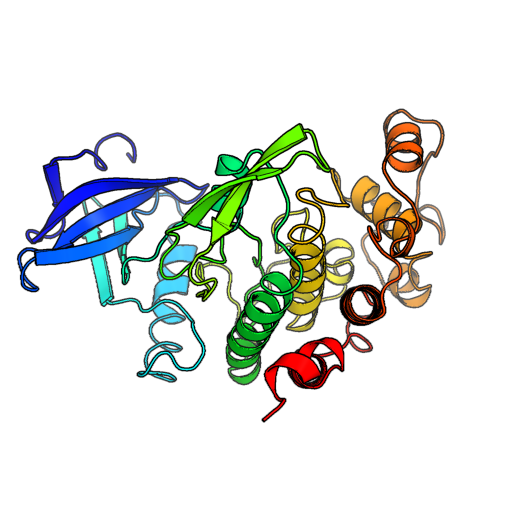82 ASN A CA 1
ATOM 1124 C C . ASN A 1 137 ? -21.213 42.716 14.877 1.00 21.47 282 ASN A C 1
ATOM 1125 O O . ASN A 1 137 ? -22.332 42.241 14.976 1.00 22.13 282 ASN A O 1
ATOM 1130 N N . LYS A 1 138 ? -20.574 43.205 15.897 1.00 20.86 283 LYS A N 1
ATOM 1131 C CA . LYS A 1 138 ? -21.114 43.360 17.242 1.00 21.55 283 LYS A CA 1
ATOM 1132 C C . LYS A 1 138 ? -21.457 42.009 17.814 1.00 19.75 283 LYS A C 1
ATOM 1133 O O . LYS A 1 138 ? -22.423 41.900 18.568 1.00 20.41 283 LYS A O 1
ATOM 1139 N N . LEU A 1 139 ? -20.644 41.015 17.469 1.00 18.08 284 LEU A N 1
ATOM 1140 C CA . LEU A 1 139 ? -20.826 39.615 17.997 1.00 17.35 284 LEU A CA 1
ATOM 1141 C C . LEU A 1 139 ? -19.640 39.085 18.730 1.00 16.66 284 LEU A C 1
ATOM 1142 O O . LEU A 1 139 ? -18.504 39.502 18.455 1.00 17.19 284 LEU A O 1
ATOM 1147 N N . THR A 1 140 ? -19.875 38.218 19.694 1.00 15.40 285 THR A N 1
ATOM 1148 C CA . THR A 1 140 ? -18.825 37.449 20.355 1.00 14.61 285 THR A CA 1
ATOM 1149 C C . THR A 1 140 ? -19.224 35.984 20.201 1.00 14.31 285 THR A C 1
ATOM 1150 O O . THR A 1 140 ? -20.408 35.661 20.426 1.00 15.22 285 THR A O 1
ATOM 1154 N N . HIS A 1 141 ? -18.272 35.155 19.841 1.00 13.11 286 HIS A N 1
ATOM 1155 C CA . HIS A 1 141 ? -18.581 33.705 19.593 1.00 13.86 286 HIS A CA 1
ATOM 1156 C C . HIS A 1 141 ? -18.938 33.012 20.921 1.00 14.16 286 HIS A C 1
ATOM 1157 O O . HIS A 1 141 ? -19.967 32.362 21.052 1.00 14.95 286 HIS A O 1
ATOM 1164 N N . THR A 1 142 ? -18.003 33.172 21.866 1.00 13.33 287 THR A N 1
ATOM 1165 C CA . THR A 1 142 ? -18.004 32.647 23.236 1.00 15.36 287 THR A CA 1
ATOM 1166 C C . THR A 1 142 ? -17.636 31.188 23.424 1.00 15.95 287 THR A C 1
ATOM 1167 O O . THR A 1 142 ? -17.432 30.780 24.582 1.00 17.96 287 THR A O 1
ATOM 1171 N N . ASP A 1 143 ? -17.672 30.413 22.352 1.00 14.79 288 ASP A N 1
ATOM 1172 C CA . ASP A 1 143 ? -17.390 28.962 22.487 1.00 16.29 288 ASP A CA 1
ATOM 1173 C C . ASP A 1 143 ? -16.435 28.488 21.461 1.00 15.82 288 ASP A C 1
ATOM 1174 O O . ASP A 1 143 ? -16.587 27.396 20.861 1.00 16.24 288 ASP A O 1
ATOM 1179 N N . LEU A 1 144 ? -15.355 29.224 21.272 1.00 14.19 289 LEU A N 1
ATOM 1180 C CA . LEU A 1 144 ? -14.292 28.779 20.401 1.00 14.15 289 LEU A CA 1
ATOM 1181 C C . LEU A 1 144 ? -13.479 27.699 21.057 1.00 15.89 289 LEU A C 1
ATOM 1182 O O . LEU A 1 144 ? -13.111 27.795 22.254 1.00 16.93 289 LEU A O 1
ATOM 1187 N N . LYS A 1 145 ? -13.207 26.657 20.281 1.00 15.17 290 LYS A N 1
ATOM 1188 C CA . LYS A 1 145 ? -12.453 25.474 20.746 1.00 15.47 290 LYS A CA 1
ATOM 1189 C C . LYS A 1 145 ? -12.137 24.684 19.505 1.00 15.24 290 LYS A C 1
ATOM 1190 O O . LYS A 1 145 ? -12.721 24.906 18.479 1.00 14.62 290 LYS A O 1
ATOM 1196 N N . PRO A 1 146 ? -11.195 23.762 19.580 1.00 15.23 291 PRO A N 1
ATOM 1197 C CA . PRO A 1 146 ? -10.807 23.006 18.364 1.00 15.79 291 PRO A CA 1
ATOM 1198 C C . PRO A 1 146 ? -11.935 22.242 17.722 1.00 15.46 291 PRO A C 1
ATOM 1199 O O . PRO A 1 146 ? -11.930 22.047 16.486 1.00 15.40 291 PRO A O 1
ATOM 1203 N N . GLU A 1 147 ? -12.943 21.813 18.468 1.00 15.61 292 GLU A N 1
ATOM 1204 C CA . GLU A 1 147 ? -14.071 21.110 17.882 1.00 17.43 292 GLU A CA 1
ATOM 1205 C C . GLU A 1 147 ? -14.914 22.011 16.981 1.00 17.05 292 GLU A C 1
ATOM 1206 O O . GLU A 1 147 ? -15.702 21.493 16.168 1.00 17.16 292 GLU A O 1
ATOM 1212 N N . ASN A 1 148 ? -14.792 23.314 17.141 1.00 14.75 293 ASN A N 1
ATOM 1213 C CA . ASN A 1 148 ? -15.619 24.283 16.419 1.00 14.49 293 ASN A CA 1
ATOM 1214 C C . ASN A 1 148 ? -14.848 24.979 15.311 1.00 14.36 293 ASN A C 1
ATOM 1215 O O . ASN A 1 148 ? -15.332 25.960 14.752 1.00 15.33 293 ASN A O 1
ATOM 1220 N N . ILE A 1 149 ? -13.681 24.514 15.020 1.00 13.18 294 ILE A N 1
ATOM 1221 C CA A ILE A 1 149 ? -12.861 24.947 13.876 0.60 13.09 294 ILE A CA 1
ATOM 1222 C CA B ILE A 1 149 ? -12.911 24.944 13.870 0.40 13.57 294 ILE A CA 1
ATOM 1223 C C . ILE A 1 149 ? -12.730 23.729 12.986 1.00 13.92 294 ILE A C 1
ATOM 1224 O O . ILE A 1 149 ? -12.193 22.684 13.432 1.00 13.42 294 ILE A O 1
ATOM 1233 N N . LEU A 1 150 ? -13.238 23.776 11.767 1.00 13.10 295 LEU A N 1
ATOM 1234 C CA . LEU A 1 150 ? -13.246 22.623 10.888 1.00 14.30 295 LEU A CA 1
ATOM 1235 C C . LEU A 1 150 ? -12.360 22.863 9.695 1.00 14.06 295 LEU A C 1
ATOM 1236 O O . LEU A 1 150 ? -12.378 23.934 9.087 1.00 14.65 295 LEU A O 1
ATOM 1241 N N . PHE A 1 151 ? -11.639 21.843 9.282 1.00 14.05 296 PHE A N 1
ATOM 1242 C CA . PHE A 1 151 ? -10.951 21.912 8.008 1.00 14.44 296 PHE A CA 1
ATOM 1243 C C . PHE A 1 151 ? -11.939 21.906 6.876 1.00 15.44 296 PHE A C 1
ATOM 1244 O O . PHE A 1 151 ? -12.919 21.177 6.932 1.00 16.06 296 PHE A O 1
ATOM 1252 N N . VAL A 1 152 ? -11.659 22.689 5.835 1.00 15.92 297 VAL A N 1
ATOM 1253 C CA . VAL A 1 152 ? -12.444 22.610 4.612 1.00 16.84 297 VAL A CA 1
ATOM 1254 C C . VAL A 1 152 ? -12.338 21.252 3.942 1.00 18.55 297 VAL A C 1
ATOM 1255 O O . VAL A 1 152 ? -13.309 20.701 3.466 1.00 19.58 297 VAL A O 1
ATOM 1259 N N . GLN A 1 153 ? -11.145 20.686 3.957 1.00 20.11 298 GLN A N 1
ATOM 1260 C CA . GLN A 1 153 ? -10.917 19.397 3.357 1.00 21.28 298 GLN A CA 1
ATOM 1261 C C . GLN A 1 153 ? -9.716 18.840 4.127 1.00 20.03 298 GLN A C 1
ATOM 1262 O O . GLN A 1 153 ? -8.662 19.486 4.223 1.00 22.56 298 GLN A O 1
ATOM 1268 N N . SER A 1 154 ? -9.894 17.668 4.725 1.00 20.26 299 SER A N 1
ATOM 1269 C CA . SER A 1 154 ? -8.892 17.177 5.679 1.00 19.85 299 SER A CA 1
ATOM 1270 C C . SER A 1 154 ? -8.059 16.006 5.175 1.00 21.12 299 SER A C 1
ATOM 1271 O O . SER A 1 154 ? -7.445 15.275 5.957 1.00 22.47 299 SER A O 1
ATOM 1274 N N . ASP A 1 155 ? -7.930 15.886 3.872 1.00 21.84 300 ASP A N 1
ATOM 1275 C CA . ASP A 1 155 ? -6.993 14.936 3.293 1.00 23.69 300 ASP A CA 1
ATOM 1276 C C . ASP A 1 155 ? -5.576 15.153 3.824 1.00 22.20 300 ASP A C 1
ATOM 1277 O O . ASP A 1 155 ? -5.143 16.274 4.054 1.00 21.51 300 ASP A O 1
ATOM 1282 N N . TYR A 1 156 ? -4.851 14.062 4.003 1.00 21.60 301 TYR A N 1
ATOM 1283 C CA . TYR A 1 156 ? -3.518 14.113 4.617 1.00 21.76 301 TYR A CA 1
ATOM 1284 C C . TYR A 1 156 ? -2.555 13.153 3.944 1.00 22.37 301 TYR A C 1
ATOM 1285 O O . TYR A 1 156 ? -2.950 12.264 3.194 1.00 23.26 301 TYR A O 1
ATOM 1294 N N . THR A 1 157 ? -1.274 13.388 4.189 1.00 22.76 302 THR A N 1
ATOM 1295 C CA . THR A 1 157 ? -0.238 12.436 3.890 1.00 25.28 302 THR A CA 1
ATOM 1296 C C . THR A 1 157 ? 0.290 11.885 5.180 1.00 26.03 302 THR A C 1
ATOM 1297 O O . THR A 1 157 ? 0.127 12.481 6.221 1.00 25.80 302 THR A O 1
ATOM 1301 N N . GLU A 1 158 ? 0.901 10.718 5.102 1.00 29.52 303 GLU A N 1
ATOM 1302 C CA . GLU A 1 158 ? 1.345 10.047 6.303 1.00 32.71 303 GLU A CA 1
ATOM 1303 C C . GLU A 1 158 ? 2.784 9.579 6.149 1.00 33.11 303 GLU A C 1
ATOM 1304 O O . GLU A 1 158 ? 3.146 9.033 5.109 1.00 34.81 303 GLU A O 1
ATOM 1310 N N . ALA A 1 159 ? 3.593 9.790 7.176 1.00 32.73 304 ALA A N 1
ATOM 1311 C CA . ALA A 1 159 ? 4.979 9.302 7.141 1.00 36.65 304 ALA A CA 1
ATOM 1312 C C . ALA A 1 159 ? 5.450 9.031 8.542 1.00 37.19 304 ALA A C 1
ATOM 1313 O O . ALA A 1 159 ? 5.035 9.699 9.476 1.00 34.60 304 ALA A O 1
ATOM 1315 N N . TYR A 1 160 ? 6.299 7.997 8.670 1.00 42.18 305 TYR A N 1
ATOM 1316 C CA . TYR A 1 160 ? 7.012 7.744 9.916 1.00 46.53 305 TYR A CA 1
ATOM 1317 C C . TYR A 1 160 ? 7.927 8.928 10.238 1.00 48.01 305 TYR A C 1
ATOM 1318 O O . TYR A 1 160 ? 8.644 9.410 9.373 1.00 50.13 305 TYR A O 1
ATOM 1327 N N . ASN A 1 161 ? 7.874 9.408 11.473 1.00 49.22 306 ASN A N 1
ATOM 1328 C CA . ASN A 1 161 ? 8.801 10.423 11.952 1.00 54.71 306 ASN A CA 1
ATOM 1329 C C . ASN A 1 161 ? 9.730 9.783 12.996 1.00 58.25 306 ASN A C 1
ATOM 1330 O O . ASN A 1 161 ? 9.330 9.556 14.143 1.00 59.89 306 ASN A O 1
ATOM 1335 N N . PRO A 1 162 ? 10.982 9.490 12.600 1.00 65.02 307 PRO A N 1
ATOM 1336 C CA . PRO A 1 162 ? 11.912 8.854 13.533 1.00 66.56 307 PRO A CA 1
ATOM 1337 C C . PRO A 1 162 ? 12.399 9.812 14.621 1.00 67.72 307 PRO A C 1
ATOM 1338 O O . PRO A 1 162 ? 12.815 9.354 15.686 1.00 73.00 307 PRO A O 1
ATOM 1342 N N . LYS A 1 163 ? 12.328 11.118 14.374 1.00 67.34 308 LYS A N 1
ATOM 1343 C CA . LYS A 1 163 ? 12.623 12.105 15.419 1.00 69.41 308 LYS A CA 1
ATOM 1344 C C . LYS A 1 163 ? 11.752 11.916 16.675 1.00 69.87 308 LYS A C 1
ATOM 1345 O O . LYS A 1 163 ? 12.159 12.325 17.759 1.00 69.56 308 LYS A O 1
ATOM 1347 N N . ILE A 1 164 ? 10.552 11.333 16.513 1.00 70.00 309 ILE A N 1
ATOM 1348 C CA . ILE A 1 164 ? 9.640 11.024 17.639 1.00 67.91 309 ILE A CA 1
ATOM 1349 C C . ILE A 1 164 ? 9.118 9.571 17.637 1.00 65.66 309 ILE A C 1
ATOM 1350 O O . ILE A 1 164 ? 8.228 9.223 18.411 1.00 64.47 309 ILE A O 1
ATOM 1355 N N . LYS A 1 165 ? 9.677 8.723 16.780 1.00 64.13 310 LYS A N 1
ATOM 1356 C CA . LYS A 1 165 ? 9.310 7.303 16.720 1.00 63.95 310 LYS A CA 1
ATOM 1357 C C . LYS A 1 165 ? 7.801 7.049 16.452 1.00 61.75 310 LYS A C 1
ATOM 1358 O O . LYS A 1 165 ? 7.222 6.079 16.969 1.00 58.65 310 LYS A O 1
ATOM 1360 N N . ARG A 1 166 ? 7.179 7.895 15.620 1.00 58.60 311 ARG A N 1
ATOM 1361 C CA . ARG A 1 166 ? 5.743 7.769 15.331 1.00 53.66 311 ARG A CA 1
ATOM 1362 C C . ARG A 1 166 ? 5.312 8.180 13.944 1.00 47.59 311 ARG A C 1
ATOM 1363 O O . ARG A 1 166 ? 5.845 9.116 13.376 1.00 47.49 311 ARG A O 1
ATOM 1371 N N . ASP A 1 167 ? 4.372 7.412 13.405 1.00 46.31 312 ASP A N 1
ATOM 1372 C CA . ASP A 1 167 ? 3.670 7.771 12.177 1.00 45.52 312 ASP A CA 1
ATOM 1373 C C . ASP A 1 167 ? 2.870 9.046 12.427 1.00 39.30 312 ASP A C 1
ATOM 1374 O O . ASP A 1 167 ? 2.245 9.210 13.472 1.00 38.16 312 ASP A O 1
ATOM 1379 N N . GLU A 1 168 ? 2.927 9.950 11.455 1.00 36.00 313 GLU A N 1
ATOM 1380 C CA . GLU A 1 168 ? 2.430 11.305 11.579 1.00 33.43 313 GLU A CA 1
ATOM 1381 C C . GLU A 1 168 ? 1.602 11.618 10.352 1.00 29.18 313 GLU A C 1
ATOM 1382 O O . GLU A 1 168 ? 2.020 11.324 9.271 1.00 27.91 313 GLU A O 1
ATOM 1388 N N . ARG A 1 169 ? 0.426 12.194 10.538 1.00 25.84 314 ARG A N 1
ATOM 1389 C CA . ARG A 1 169 ? -0.381 12.707 9.444 1.00 25.04 314 ARG A CA 1
ATOM 1390 C C . ARG A 1 169 ? -0.174 14.224 9.271 1.00 23.70 314 ARG A C 1
ATOM 1391 O O . ARG A 1 169 ? -0.197 14.968 10.253 1.00 23.62 314 ARG A O 1
ATOM 1399 N N . THR A 1 170 ? -0.020 14.678 8.009 1.00 23.09 315 THR A N 1
ATOM 1400 C CA . THR A 1 170 ? 0.201 16.097 7.666 1.00 22.98 315 THR A CA 1
ATOM 1401 C C . THR A 1 170 ? -0.894 16.492 6.671 1.00 22.20 315 THR A C 1
ATOM 1402 O O . THR A 1 170 ? -1.028 15.833 5.598 1.00 22.53 315 THR A O 1
ATOM 1406 N N . LEU A 1 171 ? -1.633 17.531 7.004 1.00 21.61 316 LEU A N 1
ATOM 1407 C CA . LEU A 1 171 ? -2.645 18.081 6.078 1.00 22.17 316 LEU A CA 1
ATOM 1408 C C . LEU A 1 171 ? -2.046 18.471 4.736 1.00 22.85 316 LEU A C 1
ATOM 1409 O O . LEU A 1 171 ? -0.927 19.032 4.663 1.00 24.87 316 LEU A O 1
ATOM 1414 N N . ILE A 1 172 ? -2.802 18.196 3.687 1.00 22.44 317 ILE A N 1
ATOM 1415 C CA . ILE A 1 172 ? -2.483 18.721 2.405 1.00 23.90 317 ILE A CA 1
ATOM 1416 C C . ILE A 1 172 ? -2.807 20.222 2.321 1.00 23.93 317 ILE A C 1
ATOM 1417 O O . ILE A 1 172 ? -2.000 21.003 1.770 1.00 24.37 317 ILE A O 1
ATOM 1422 N N . ASN A 1 173 ? -3.987 20.605 2.827 1.00 21.66 318 ASN A N 1
ATOM 1423 C CA . ASN A 1 173 ? -4.446 22.000 2.830 1.00 21.41 318 ASN A CA 1
ATOM 1424 C C . ASN A 1 173 ? -5.088 22.267 4.173 1.00 19.93 318 ASN A C 1
ATOM 1425 O O . ASN A 1 173 ? -6.117 21.657 4.488 1.00 19.50 318 ASN A O 1
ATOM 1430 N N . PRO A 1 174 ? -4.510 23.187 4.968 1.00 19.36 319 PRO A N 1
ATOM 1431 C CA . PRO A 1 174 ? -5.033 23.457 6.286 1.00 18.88 319 PRO A CA 1
ATOM 1432 C C . PRO A 1 174 ? -6.108 24.517 6.406 1.00 17.87 319 PRO A C 1
ATOM 1433 O O . PRO A 1 174 ? -6.355 24.983 7.521 1.00 17.31 319 PRO A O 1
ATOM 1437 N N . ASP A 1 175 ? -6.720 24.935 5.296 1.00 16.29 320 ASP A N 1
ATOM 1438 C CA . ASP A 1 175 ? -7.777 25.936 5.342 1.00 16.29 320 ASP A CA 1
ATOM 1439 C C . ASP A 1 175 ? -8.864 25.508 6.306 1.00 15.32 320 ASP A C 1
ATOM 1440 O O . ASP A 1 175 ? -9.272 24.328 6.281 1.00 16.00 320 ASP A O 1
ATOM 1445 N N . ILE A 1 176 ? -9.436 26.472 7.029 1.00 14.44 321 ILE A N 1
ATOM 1446 C CA . ILE A 1 176 ? -10.516 26.209 7.980 1.00 14.34 321 ILE A CA 1
ATOM 1447 C C . ILE A 1 176 ? -11.737 27.069 7.777 1.00 14.79 321 ILE A C 1
ATOM 1448 O O . ILE A 1 176 ? -11.714 28.054 7.029 1.00 14.72 321 ILE A O 1
ATOM 1453 N N . LYS A 1 177 ? -12.802 26.656 8.501 1.00 14.88 322 LYS A N 1
ATOM 1454 C CA . LYS A 1 177 ? -13.973 27.510 8.722 1.00 15.55 322 LYS A CA 1
ATOM 1455 C C . LYS A 1 177 ? -14.337 27.423 10.190 1.00 14.92 322 LYS A C 1
ATOM 1456 O O . LYS A 1 177 ? -14.014 26.428 10.836 1.00 15.16 322 LYS A O 1
ATOM 1462 N N . VAL A 1 178 ? -15.075 28.415 10.698 1.00 14.04 323 VAL A N 1
ATOM 1463 C CA . VAL A 1 178 ? -15.596 28.443 12.051 1.00 14.63 323 VAL A CA 1
ATOM 1464 C C . VAL A 1 178 ? -17.030 28.033 12.022 1.00 15.16 323 VAL A C 1
ATOM 1465 O O . VAL A 1 178 ? -17.803 28.483 11.140 1.00 15.60 323 VAL A O 1
ATOM 1469 N N . VAL A 1 179 ? -17.416 27.153 12.970 1.00 14.65 324 VAL A N 1
ATOM 1470 C CA . VAL A 1 179 ? -18.793 26.700 13.117 1.00 15.35 324 VAL A CA 1
ATOM 1471 C C . VAL A 1 179 ? -19.304 26.975 14.528 1.00 15.72 324 VAL A C 1
ATOM 1472 O O . VAL A 1 179 ? -18.579 27.529 15.390 1.00 15.93 324 VAL A O 1
ATOM 1476 N N . ASP A 1 180 ? -20.561 26.607 14.738 1.00 16.43 325 ASP A N 1
ATOM 1477 C CA . ASP A 1 180 ? -21.286 26.635 16.023 1.00 18.49 325 ASP A CA 1
ATOM 1478 C C . ASP A 1 180 ? -21.533 27.991 16.597 1.00 17.96 325 ASP A C 1
ATOM 1479 O O . ASP A 1 180 ? -20.745 28.490 17.416 1.00 18.93 325 ASP A O 1
ATOM 1484 N N . PHE A 1 181 ? -22.560 28.621 16.074 1.00 17.01 326 PHE A N 1
ATOM 1485 C CA . PHE A 1 181 ? -22.949 29.936 16.479 1.00 17.72 326 PHE A CA 1
ATOM 1486 C C . PHE A 1 181 ? -24.119 29.968 17.375 1.00 17.47 326 PHE A C 1
ATOM 1487 O O . PHE A 1 181 ? -24.766 31.013 17.535 1.00 19.07 326 PHE A O 1
ATOM 1495 N N . GLY A 1 182 ? -24.362 28.855 18.073 1.00 17.71 327 GLY A N 1
ATOM 1496 C CA . GLY A 1 182 ? -25.457 28.779 19.017 1.00 18.09 327 GLY A CA 1
ATOM 1497 C C . GLY A 1 182 ? -25.276 29.493 20.351 1.00 17.58 327 GLY A C 1
ATOM 1498 O O . GLY A 1 182 ? -26.253 29.670 21.065 1.00 19.39 327 GLY A O 1
ATOM 1499 N N . SER A 1 183 ? -24.048 29.916 20.651 1.00 17.80 328 SER A N 1
ATOM 1500 C CA . SER A 1 183 ? -23.737 30.692 21.889 1.00 18.16 328 SER A CA 1
ATOM 1501 C C . SER A 1 183 ? -23.371 32.137 21.559 1.00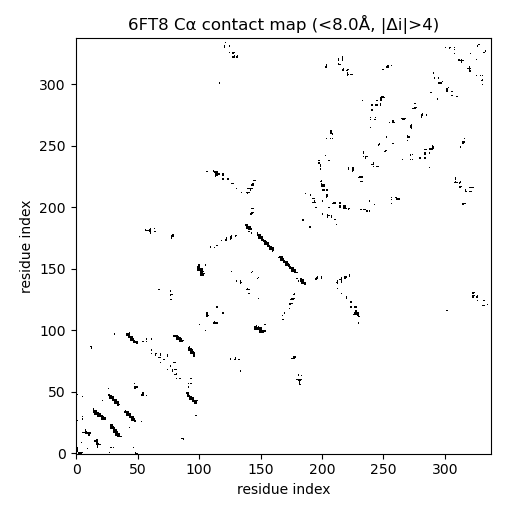 17.36 328 SER A C 1
ATOM 1502 O O . SER A 1 183 ? -23.256 32.950 22.490 1.00 18.05 328 SER A O 1
ATOM 1505 N N . ALA A 1 184 ? -23.266 32.457 20.275 1.00 16.30 329 ALA A N 1
ATOM 1506 C CA . ALA A 1 184 ? -22.836 33.802 19.853 1.00 15.51 329 ALA A CA 1
ATOM 1507 C C . ALA A 1 184 ? -23.838 34.870 20.347 1.00 16.69 329 ALA A C 1
ATOM 1508 O O . ALA A 1 184 ? -25.030 34.714 20.301 1.00 18.31 329 ALA A O 1
ATOM 1510 N N . THR A 1 185 ? -23.297 35.969 20.881 1.00 15.97 330 THR A N 1
ATOM 1511 C CA . THR A 1 185 ? -24.074 36.963 21.577 1.00 17.22 330 THR A CA 1
ATOM 1512 C C . THR A 1 185 ? -23.774 38.351 21.014 1.00 17.04 330 THR A C 1
ATOM 1513 O O . THR A 1 185 ? -22.604 38.702 20.889 1.00 16.84 330 THR A O 1
ATOM 1517 N N . TYR A 1 186 ? -24.809 39.075 20.676 1.00 18.76 331 TYR A N 1
ATOM 1518 C CA . TYR A 1 186 ? -24.660 40.463 20.252 1.00 20.04 331 TYR A CA 1
ATOM 1519 C C . TYR A 1 186 ? -24.375 41.389 21.403 1.00 20.69 331 TYR A C 1
ATOM 1520 O O . TYR A 1 186 ? -24.765 41.143 22.529 1.00 21.04 331 TYR A O 1
ATOM 1529 N N . ASP A 1 187 ? -23.692 42.497 21.106 1.00 21.00 332 ASP A N 1
ATOM 1530 C CA . ASP A 1 187 ? -23.309 43.447 22.140 1.00 22.53 332 ASP A CA 1
ATOM 1531 C C . ASP A 1 187 ? -24.473 43.947 23.020 1.00 23.69 332 ASP A C 1
ATOM 1532 O O . ASP A 1 187 ? -24.310 44.086 24.216 1.00 25.18 332 ASP A O 1
ATOM 1537 N N . ASP A 1 188 ? -25.627 44.135 22.416 1.00 26.26 333 ASP A N 1
ATOM 1538 C CA . ASP A 1 188 ? -26.794 44.712 23.116 1.00 29.85 333 ASP A CA 1
ATOM 1539 C C . ASP A 1 188 ? -27.746 43.652 23.710 1.00 30.25 333 ASP A C 1
ATOM 1540 O O . ASP A 1 188 ? -28.817 44.004 24.226 1.00 32.21 333 ASP A O 1
ATOM 1545 N N . GLU A 1 189 ? -27.343 42.376 23.661 1.00 27.00 334 GLU A N 1
ATOM 1546 C CA . GLU A 1 189 ? -28.158 41.258 24.151 1.00 28.11 334 GLU A CA 1
ATOM 1547 C C . GLU A 1 189 ? -27.699 40.901 25.546 1.00 26.50 334 GLU A C 1
ATOM 1548 O O . GLU A 1 189 ? -26.586 41.228 25.930 1.00 25.05 334 GLU A O 1
ATOM 1554 N N . HIS A 1 190 ? -28.535 40.172 26.279 1.00 25.82 335 HIS A N 1
ATOM 1555 C CA . HIS A 1 190 ? -28.175 39.553 27.552 1.00 26.72 335 HIS A CA 1
ATOM 1556 C C . HIS A 1 190 ? -26.947 38.661 27.406 1.00 24.76 335 HIS A C 1
ATOM 1557 O O . HIS A 1 190 ? -26.840 37.832 26.481 1.00 24.50 335 HIS A O 1
ATOM 1564 N N . HIS A 1 191 ? -26.007 38.890 28.293 1.00 23.93 336 HIS A N 1
ATOM 1565 C CA . HIS A 1 191 ? -24.806 38.112 28.385 1.00 23.62 336 HIS A CA 1
ATOM 1566 C C . HIS A 1 191 ? -24.979 37.058 29.494 1.00 25.20 336 HIS A C 1
ATOM 1567 O O . HIS A 1 191 ? -25.097 37.393 30.674 1.00 26.56 336 HIS A O 1
ATOM 1574 N N . SER A 1 192 ? -25.000 35.786 29.090 1.00 25.89 337 SER A N 1
ATOM 1575 C CA . SER A 1 192 ? -25.001 34.694 30.041 1.00 27.55 337 SER A CA 1
ATOM 1576 C C . SER A 1 192 ? -23.858 34.835 31.032 1.00 29.51 337 SER A C 1
ATOM 1577 O O . SER A 1 192 ? -22.758 35.297 30.663 1.00 27.50 337 SER A O 1
ATOM 1580 N N . THR A 1 193 ? -24.132 34.445 32.273 1.00 32.06 338 THR A N 1
ATOM 1581 C CA . THR A 1 193 ? -23.201 34.589 33.379 1.00 35.50 338 THR A CA 1
ATOM 1582 C C . THR A 1 193 ? -21.978 33.739 33.161 1.00 37.52 338 THR A C 1
ATOM 1583 O O . THR A 1 193 ? -20.875 34.135 33.540 1.00 44.11 338 THR A O 1
ATOM 1587 N N . LEU A 1 194 ? -22.175 32.556 32.581 1.00 36.07 339 LEU A N 1
ATOM 1588 C CA . LEU A 1 194 ? -21.078 31.660 32.290 1.00 37.62 339 LEU A CA 1
ATOM 1589 C C . LEU A 1 194 ? -21.087 31.351 30.813 1.00 32.77 339 LEU A C 1
ATOM 1590 O O . LEU A 1 194 ? -22.152 31.019 30.245 1.00 33.30 339 LEU A O 1
ATOM 1595 N N . VAL A 1 195 ? -19.914 31.470 30.183 1.00 26.80 340 VAL A N 1
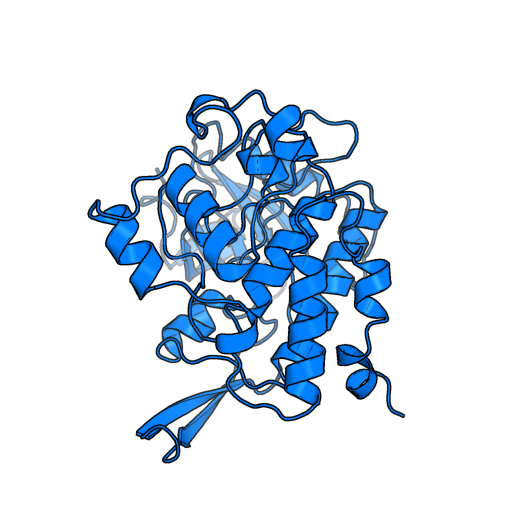ATOM 1596 C CA . VAL A 1 195 ? -19.723 31.085 28.802 1.00 26.98 340 VAL A CA 1
ATOM 1597 C C . VAL A 1 195 ? -18.421 30.325 28.655 1.00 26.54 340 VAL A C 1
ATOM 1598 O O . VAL A 1 195 ? -17.612 30.286 29.594 1.00 24.85 340 VAL A O 1
ATOM 1602 N N . SER A 1 196 ? -18.291 29.698 27.477 1.00 25.13 341 SER A N 1
ATOM 1603 C CA . SER A 1 196 ? -17.143 28.966 26.991 1.00 24.27 341 SER A CA 1
ATOM 1604 C C . SER A 1 196 ? -17.050 27.589 27.599 1.00 25.68 341 SER A C 1
ATOM 1605 O O . SER A 1 196 ? -17.663 27.309 28.595 1.00 26.81 341 SER A O 1
ATOM 1608 N N . THR A 1 197 ? -16.304 26.722 26.917 1.00 27.26 342 THR A N 1
ATOM 1609 C CA . THR A 1 197 ? -16.009 25.357 27.389 1.00 27.21 342 THR A CA 1
ATOM 1610 C C . THR A 1 197 ? -14.803 25.570 28.287 1.00 23.98 342 THR A C 1
ATOM 1611 O O . THR A 1 197 ? -13.982 26.464 28.009 1.00 23.17 342 THR A O 1
ATOM 1615 N N . ARG A 1 198 ? -14.734 24.891 29.400 1.00 23.56 343 ARG A N 1
ATOM 1616 C CA . ARG A 1 198 ? -13.862 25.284 30.497 1.00 26.34 343 ARG A CA 1
ATOM 1617 C C . ARG A 1 198 ? -12.438 25.561 30.061 1.00 26.27 343 ARG A C 1
ATOM 1618 O O . ARG A 1 198 ? -11.839 26.579 30.470 1.00 26.88 343 ARG A O 1
ATOM 1626 N N . HIS A 1 199 ? -11.853 24.696 29.245 1.00 25.25 344 HIS A N 1
ATOM 1627 C CA . HIS A 1 199 ? -10.427 24.822 28.969 1.00 24.57 344 HIS A CA 1
ATOM 1628 C C . HIS A 1 199 ? -10.102 26.089 28.180 1.00 24.71 344 HIS A C 1
ATOM 1629 O O . HIS A 1 199 ? -8.909 26.446 28.082 1.00 25.71 344 HIS A O 1
ATOM 1636 N N . TYR A 1 200 ? -11.132 26.760 27.640 1.00 21.23 345 TYR A N 1
ATOM 1637 C CA . TYR A 1 200 ? -10.936 27.919 26.779 1.00 19.55 345 TYR A CA 1
ATOM 1638 C C . TYR A 1 200 ? -11.547 29.160 27.428 1.00 20.77 345 TYR A C 1
ATOM 1639 O O . TYR A 1 200 ? -11.655 30.184 26.772 1.00 18.83 345 TYR A O 1
ATOM 1648 N N . ARG A 1 201 ? -11.946 29.089 28.698 1.00 19.24 346 ARG A N 1
ATOM 1649 C CA . ARG A 1 201 ? -12.699 30.165 29.333 1.00 19.88 346 ARG A CA 1
ATOM 1650 C C . ARG A 1 201 ? -11.776 31.258 29.970 1.00 18.34 346 ARG A C 1
ATOM 1651 O O . ARG A 1 201 ? -10.804 30.957 30.684 1.00 19.17 346 ARG A O 1
ATOM 1659 N N . ALA A 1 202 ? -12.096 32.504 29.669 1.00 17.03 347 ALA A N 1
ATOM 1660 C CA . ALA A 1 202 ? -11.237 33.659 30.069 1.00 16.20 347 ALA A CA 1
ATOM 1661 C C . ALA A 1 202 ? -11.391 33.983 31.535 1.00 16.76 347 ALA A C 1
ATOM 1662 O O . ALA A 1 202 ? -12.440 33.744 32.129 1.00 18.37 347 ALA A O 1
ATOM 1664 N N . PRO A 1 203 ? -10.403 34.640 32.094 1.00 16.70 348 PRO A N 1
ATOM 1665 C CA . PRO A 1 203 ? -10.499 34.942 33.533 1.00 18.11 348 PRO A CA 1
ATOM 1666 C C . PRO A 1 203 ? -11.588 35.925 33.905 1.00 17.12 348 PRO A C 1
ATOM 1667 O O . PRO A 1 203 ? -12.180 35.780 34.945 1.00 18.03 348 PRO A O 1
ATOM 1671 N N . GLU A 1 204 ? -11.913 36.878 33.043 1.00 16.72 349 GLU A N 1
ATOM 1672 C CA . GLU A 1 204 ? -13.012 37.801 33.329 1.00 16.79 349 GLU A CA 1
ATOM 1673 C C . GLU A 1 204 ? -14.351 37.028 33.365 1.00 16.60 349 GLU A C 1
ATOM 1674 O O . GLU A 1 204 ? -15.306 37.458 34.011 1.00 17.75 349 GLU A O 1
ATOM 1680 N N . VAL A 1 205 ? -14.432 35.914 32.616 1.00 16.41 350 VAL A N 1
ATOM 1681 C CA . VAL A 1 205 ? -15.639 35.067 32.652 1.00 17.07 350 VAL A CA 1
ATOM 1682 C C . VAL A 1 205 ? -15.713 34.340 33.964 1.00 18.08 350 VAL A C 1
ATOM 1683 O O . VAL A 1 205 ? -16.748 34.401 34.657 1.00 19.61 350 VAL A O 1
ATOM 1687 N N . ILE A 1 206 ? -14.596 33.679 34.346 1.00 16.88 351 ILE A N 1
ATOM 1688 C CA . ILE A 1 206 ? -14.546 32.972 35.616 1.00 18.22 351 ILE A CA 1
ATOM 1689 C C . ILE A 1 206 ? -14.847 33.876 36.796 1.00 19.04 351 ILE A C 1
ATOM 1690 O O . ILE A 1 206 ? -15.557 33.505 37.727 1.00 21.45 351 ILE A O 1
ATOM 1695 N N . LEU A 1 207 ? -14.340 35.104 36.761 1.00 18.38 352 LEU A N 1
ATOM 1696 C CA . LEU A 1 207 ? -14.479 36.052 37.844 1.00 19.82 352 LEU A CA 1
ATOM 1697 C C . LEU A 1 207 ? -15.707 36.934 37.757 1.00 19.42 352 LEU A C 1
ATOM 1698 O O . LEU A 1 207 ? -15.910 37.818 38.592 1.00 20.79 352 LEU A O 1
ATOM 1703 N N . ALA A 1 208 ? -16.519 36.679 36.740 1.00 18.95 353 ALA A N 1
ATOM 1704 C CA . ALA A 1 208 ? -17.790 37.364 36.563 1.00 19.87 353 ALA A CA 1
ATOM 1705 C C . ALA A 1 208 ? -17.644 38.890 36.539 1.00 20.20 353 ALA A C 1
ATOM 1706 O O . ALA A 1 208 ? -18.426 39.616 37.138 1.00 22.50 353 ALA A O 1
ATOM 1708 N N . LEU A 1 209 ? -16.617 39.354 35.851 1.00 19.70 354 LEU A N 1
ATOM 1709 C CA . LEU A 1 209 ? -16.310 40.764 35.727 1.00 20.68 354 LEU A CA 1
ATOM 1710 C C . LEU A 1 209 ? -16.978 41.412 34.525 1.00 21.09 354 LEU A C 1
ATOM 1711 O O . LEU A 1 209 ? -16.870 42.636 34.325 1.00 24.11 354 LEU A O 1
ATOM 1716 N N . GLY A 1 210 ? -17.712 40.612 33.760 1.00 20.34 355 GLY A N 1
ATOM 1717 C CA . GLY A 1 210 ? -18.282 41.067 32.501 1.00 19.98 355 GLY A CA 1
ATOM 1718 C C . GLY A 1 210 ? -17.372 40.602 31.397 1.00 20.20 355 GLY A C 1
ATOM 1719 O O . GLY A 1 210 ? -16.149 40.533 31.593 1.00 23.16 355 GLY A O 1
ATOM 1720 N N . TRP A 1 211 ? -17.943 40.209 30.282 1.00 18.36 356 TRP A N 1
ATOM 1721 C CA . TRP A 1 211 ? -17.188 39.730 29.155 1.00 17.92 356 TRP A CA 1
ATOM 1722 C C . TRP A 1 211 ? -17.760 40.321 27.895 1.00 17.69 356 TRP A C 1
ATOM 1723 O O . TRP A 1 211 ? -18.895 40.764 27.851 1.00 18.47 356 TRP A O 1
ATOM 1734 N N . SER A 1 212 ? -16.905 40.340 26.874 1.00 16.33 357 SER A N 1
ATOM 1735 C CA . SER A 1 212 ? -17.258 40.814 25.560 1.00 16.36 357 SER A CA 1
ATOM 1736 C C . SER A 1 212 ? -16.295 40.143 24.567 1.00 15.18 357 SER A C 1
ATOM 1737 O O . SER A 1 212 ? -15.754 39.060 24.799 1.00 14.92 357 SER A O 1
ATOM 1740 N N . GLN A 1 213 ? -16.014 40.823 23.472 1.00 15.23 358 GLN A N 1
ATOM 1741 C CA . GLN A 1 213 ? -15.150 40.240 22.435 1.00 14.53 358 GLN A CA 1
ATOM 1742 C C . GLN A 1 213 ? -13.816 39.684 22.923 1.00 13.52 358 GLN A C 1
ATOM 1743 O O . GLN A 1 213 ? -13.320 38.689 22.448 1.00 13.39 358 GLN A O 1
ATOM 1749 N N . PRO A 1 214 ? -13.124 40.369 23.879 1.00 13.43 359 PRO A N 1
ATOM 1750 C CA . PRO A 1 214 ? -11.871 39.818 24.349 1.00 13.18 359 PRO A CA 1
ATOM 1751 C C . PRO A 1 214 ? -11.841 38.389 24.841 1.00 12.89 359 PRO A C 1
ATOM 1752 O O . PRO A 1 214 ? -10.819 37.757 24.784 1.00 13.02 359 PRO A O 1
ATOM 1756 N N . CYS A 1 215 ? -13.003 37.916 25.330 1.00 13.04 360 CYS A N 1
ATOM 1757 C CA . CYS A 1 215 ? -13.019 36.519 25.819 1.00 14.07 360 CYS A CA 1
ATOM 1758 C C . CYS A 1 215 ? -12.757 35.525 24.669 1.00 13.29 360 CYS A C 1
ATOM 1759 O O . CYS A 1 215 ? -12.161 34.466 24.882 1.00 13.73 360 CYS A O 1
ATOM 1762 N N . ASP A 1 216 ? -13.092 35.917 23.455 1.00 12.88 361 ASP A N 1
ATOM 1763 C CA . ASP A 1 216 ? -12.809 35.105 22.237 1.00 12.00 361 ASP A CA 1
ATOM 1764 C C . ASP A 1 216 ? -11.318 35.063 21.949 1.00 12.20 361 ASP A C 1
ATOM 1765 O O . ASP A 1 216 ? -10.751 34.070 21.536 1.00 13.32 361 ASP A O 1
ATOM 1770 N N . VAL A 1 217 ? -10.644 36.192 22.223 1.00 12.07 362 VAL A N 1
ATOM 1771 C CA . VAL A 1 217 ? -9.225 36.269 22.024 1.00 12.28 362 VAL A CA 1
ATOM 1772 C C . VAL A 1 217 ? -8.476 35.309 22.975 1.00 12.23 362 VAL A C 1
ATOM 1773 O O . VAL A 1 217 ? -7.527 34.633 22.560 1.00 12.15 362 VAL A O 1
ATOM 1777 N N . TRP A 1 218 ? -8.910 35.307 24.249 1.00 11.77 363 TRP A N 1
ATOM 1778 C CA . TRP A 1 218 ? -8.339 34.342 25.195 1.00 12.33 363 TRP A CA 1
ATOM 1779 C C . TRP A 1 218 ? -8.514 32.911 24.675 1.00 12.85 363 TRP A C 1
ATOM 1780 O O . TRP A 1 218 ? -7.567 32.130 24.670 1.00 12.76 363 TRP A O 1
ATOM 1791 N N . SER A 1 219 ? -9.742 32.608 24.259 1.00 12.60 364 SER A N 1
ATOM 1792 C CA . SER A 1 219 ? -9.984 31.212 23.767 1.00 13.24 364 SER A CA 1
ATOM 1793 C C . SER A 1 219 ? -9.055 30.879 22.640 1.00 13.11 364 SER A C 1
ATOM 1794 O O . SER A 1 219 ? -8.534 29.765 22.542 1.00 13.63 364 SER A O 1
ATOM 1797 N N . ILE A 1 220 ? -8.859 31.798 21.680 1.00 12.55 365 ILE A N 1
ATOM 1798 C CA . ILE A 1 220 ? -7.949 31.575 20.577 1.00 12.95 365 ILE A CA 1
ATOM 1799 C C . ILE A 1 220 ? -6.521 31.343 21.034 1.00 12.86 365 ILE A C 1
ATOM 1800 O O . ILE A 1 220 ? -5.851 30.444 20.555 1.00 14.59 365 ILE A O 1
ATOM 1805 N N . GLY A 1 221 ? -6.029 32.097 22.010 1.00 13.56 366 GLY A N 1
ATOM 1806 C CA . GLY A 1 221 ? -4.689 31.833 22.527 1.00 13.75 366 GLY A CA 1
ATOM 1807 C C . GLY A 1 221 ? -4.608 30.387 23.060 1.00 13.53 366 GLY A C 1
ATOM 1808 O O . GLY A 1 221 ? -3.610 29.694 22.820 1.00 15.11 366 GLY A O 1
ATOM 1809 N N . CYS A 1 222 ? -5.648 29.951 23.762 1.00 13.67 367 CYS A N 1
ATOM 1810 C CA . CYS A 1 222 ? -5.682 28.558 24.299 1.00 14.20 367 CYS A CA 1
ATOM 1811 C C . CYS A 1 222 ? -5.695 27.531 23.178 1.00 14.77 367 CYS A C 1
ATOM 1812 O O . CYS A 1 222 ? -5.018 26.495 23.263 1.00 15.54 367 CYS A O 1
ATOM 1815 N N . ILE A 1 223 ? -6.456 27.818 22.114 1.00 13.64 368 ILE A N 1
ATOM 1816 C CA . ILE A 1 223 ? -6.508 26.919 20.978 1.00 14.59 368 ILE A CA 1
ATOM 1817 C C . ILE A 1 223 ? -5.131 26.812 20.335 1.00 15.20 368 ILE A C 1
ATOM 1818 O O . ILE A 1 223 ? -4.698 25.707 19.990 1.00 14.83 368 ILE A O 1
ATOM 1823 N N . LEU A 1 224 ? -4.395 27.926 20.164 1.00 14.31 369 LEU A N 1
ATOM 1824 C CA . LEU A 1 224 ? -3.117 27.888 19.528 1.00 15.65 369 LEU A CA 1
ATOM 1825 C C . LEU A 1 224 ? -2.094 27.042 20.312 1.00 15.25 369 LEU A C 1
ATOM 1826 O O . LEU A 1 224 ? -1.312 26.351 19.725 1.00 15.32 369 LEU A O 1
ATOM 1831 N N . ILE A 1 225 ? -2.153 27.158 21.636 1.00 15.96 370 ILE A N 1
ATOM 1832 C CA . ILE A 1 225 ? -1.342 26.279 22.520 1.00 17.85 370 ILE A CA 1
ATOM 1833 C C . ILE A 1 225 ? -1.659 24.844 22.279 1.00 17.05 370 ILE A C 1
ATOM 1834 O O . ILE A 1 225 ? -0.734 24.016 22.093 1.00 18.05 370 ILE A O 1
ATOM 1839 N N . GLU A 1 226 ? -2.940 24.519 22.209 1.00 16.56 371 GLU A N 1
ATOM 1840 C CA A GLU A 1 226 ? -3.323 23.125 21.976 0.50 16.79 371 GLU A CA 1
ATOM 1841 C CA B GLU A 1 226 ? -3.328 23.146 22.003 0.50 17.56 371 GLU A CA 1
ATOM 1842 C C . GLU A 1 226 ? -2.907 22.619 20.615 1.00 16.96 371 GLU A C 1
ATOM 1843 O O . GLU A 1 226 ? -2.539 21.435 20.444 1.00 17.95 371 GLU A O 1
ATOM 1854 N N . TYR A 1 227 ? -2.934 23.470 19.596 1.00 15.65 372 TYR A N 1
ATOM 1855 C CA . TYR A 1 227 ? -2.447 23.072 18.283 1.00 15.47 372 TYR A CA 1
ATOM 1856 C C . TYR A 1 227 ? -0.958 22.831 18.290 1.00 15.91 372 TYR A C 1
ATOM 1857 O O . TYR A 1 227 ? -0.462 21.958 17.568 1.00 17.85 372 TYR A O 1
ATOM 1866 N N . TYR A 1 228 ? -0.238 23.649 19.045 1.00 15.99 373 TYR A N 1
ATOM 1867 C CA . TYR A 1 228 ? 1.206 23.553 19.139 1.00 17.00 373 TYR A CA 1
ATOM 1868 C C . TYR A 1 228 ? 1.677 22.332 19.939 1.00 17.75 373 TYR A C 1
ATOM 1869 O O . TYR A 1 228 ? 2.702 21.748 19.603 1.00 18.81 373 TYR A O 1
ATOM 1878 N N . LEU A 1 229 ? 0.938 21.992 20.995 1.00 17.56 374 LEU A N 1
ATOM 1879 C CA . LEU A 1 229 ? 1.347 20.884 21.879 1.00 19.25 374 LEU A CA 1
ATOM 1880 C C . LEU A 1 229 ? 0.652 19.572 21.630 1.00 19.86 374 LEU A C 1
ATOM 1881 O O . LEU A 1 229 ? 1.200 18.497 21.969 1.00 21.21 374 LEU A O 1
ATOM 1886 N N . GLY A 1 230 ? -0.575 19.643 21.175 1.00 20.10 375 GLY A N 1
ATOM 1887 C CA . GLY A 1 230 ? -1.386 18.417 21.135 1.00 21.93 375 GLY A CA 1
ATOM 1888 C C . GLY A 1 230 ? -2.234 18.202 22.376 1.00 21.84 375 GLY A C 1
ATOM 1889 O O . GLY A 1 230 ? -2.993 17.205 22.449 1.00 26.50 375 GLY A O 1
ATOM 1890 N N . PHE A 1 231 ? -2.124 19.080 23.374 1.00 20.60 376 PHE A N 1
ATOM 1891 C CA . PHE A 1 231 ? -2.870 18.978 24.578 1.00 21.04 376 PHE A CA 1
ATOM 1892 C C . PHE A 1 231 ? -3.060 20.347 25.175 1.00 21.61 376 PHE A C 1
ATOM 1893 O O . PHE A 1 231 ? -2.335 21.321 24.809 1.00 20.59 376 PHE A O 1
ATOM 1901 N N . THR A 1 232 ? -4.046 20.444 26.057 1.00 22.43 377 THR A N 1
ATOM 1902 C CA . THR A 1 232 ? -4.296 21.691 26.784 1.00 22.61 377 THR A CA 1
ATOM 1903 C C . THR A 1 232 ? -3.272 21.934 27.880 1.00 23.97 377 THR A C 1
ATOM 1904 O O . THR A 1 232 ? -2.798 21.006 28.522 1.00 24.24 377 THR A O 1
ATOM 1908 N N . VAL A 1 233 ? -2.976 23.221 28.144 1.00 23.75 378 VAL A N 1
ATOM 1909 C CA . VAL A 1 233 ? -2.153 23.536 29.343 1.00 25.80 378 VAL A CA 1
ATOM 1910 C C . VAL A 1 233 ? -3.003 23.779 30.584 1.00 24.40 378 VAL A C 1
ATOM 1911 O O . VAL A 1 233 ? -2.450 23.988 31.669 1.00 26.73 378 VAL A O 1
ATOM 1915 N N . PHE A 1 234 ? -4.324 23.692 30.402 1.00 24.07 379 PHE A N 1
ATOM 1916 C CA . PHE A 1 234 ? -5.273 23.787 31.507 1.00 24.99 379 PHE A CA 1
ATOM 1917 C C . PHE A 1 234 ? -6.096 22.477 31.682 1.00 26.41 379 PHE A C 1
ATOM 1918 O O . PHE A 1 234 ? -7.312 22.532 31.472 1.00 27.46 379 PHE A O 1
ATOM 1926 N N . PRO A 1 235 ? -5.427 21.381 32.048 1.00 26.84 380 PRO A N 1
ATOM 1927 C CA . PRO A 1 235 ? -6.100 20.047 32.168 1.00 27.95 380 PRO A CA 1
ATOM 1928 C C . PRO A 1 235 ? -6.901 19.920 33.475 1.00 27.65 380 PRO A C 1
ATOM 1929 O O . PRO A 1 235 ? -6.485 19.271 34.420 1.00 31.81 380 PRO A O 1
ATOM 1933 N N . THR A 1 236 ? -8.035 20.595 33.526 1.00 29.02 381 THR A N 1
ATOM 1934 C CA . THR A 1 236 ? -8.856 20.656 34.747 1.00 31.60 381 THR A CA 1
ATOM 1935 C C . THR A 1 236 ? -10.349 20.681 34.524 1.00 30.85 381 THR A C 1
ATOM 1936 O O . THR A 1 236 ? -10.772 21.151 33.539 1.00 31.34 381 THR A O 1
ATOM 1940 N N . HIS A 1 237 ? -11.130 20.212 35.516 1.00 33.52 382 HIS A N 1
ATOM 1941 C CA . HIS A 1 237 ? -12.590 20.386 35.493 1.00 35.75 382 HIS A CA 1
ATOM 1942 C C . HIS A 1 237 ? -13.117 21.144 36.712 1.00 35.76 382 HIS A C 1
ATOM 1943 O O . HIS A 1 237 ? -14.246 20.933 37.162 1.00 33.76 382 HIS A O 1
ATOM 1950 N N . ASP A 1 238 ? -12.294 22.074 37.218 1.00 33.49 383 ASP A N 1
ATOM 1951 C CA . ASP A 1 238 ? -12.634 22.837 38.386 1.00 31.99 383 ASP A CA 1
ATOM 1952 C C . ASP A 1 238 ? -12.183 24.300 38.185 1.00 30.30 383 ASP A C 1
ATOM 1953 O O . ASP A 1 238 ? -11.073 24.546 37.733 1.00 29.08 383 ASP A O 1
ATOM 1958 N N . SER A 1 239 ? -13.067 25.245 38.503 1.00 29.22 384 SER A N 1
ATOM 1959 C CA . SER A 1 239 ? -12.808 26.663 38.285 1.00 27.20 384 SER A CA 1
ATOM 1960 C C . SER A 1 239 ? -11.642 27.221 39.112 1.00 24.82 384 SER A C 1
ATOM 1961 O O . SER A 1 239 ? -10.785 27.918 38.577 1.00 22.95 384 SER A O 1
ATOM 1964 N N . LYS A 1 240 ? -11.620 26.907 40.359 1.00 25.58 385 LYS A N 1
ATOM 1965 C CA . LYS A 1 240 ? -10.549 27.391 41.208 1.00 25.11 385 LYS A CA 1
ATOM 1966 C C . LYS A 1 240 ? -9.207 26.770 40.762 1.00 25.59 385 LYS A C 1
ATOM 1967 O O . LYS A 1 240 ? -8.190 27.443 40.726 1.00 23.41 385 LYS A O 1
ATOM 1973 N N . GLU A 1 241 ? -9.192 25.460 40.442 1.00 25.07 386 GLU A N 1
ATOM 1974 C CA . GLU A 1 241 ? -8.002 24.843 39.906 1.00 25.26 386 GLU A CA 1
ATOM 1975 C C . GLU A 1 241 ? -7.526 25.489 38.612 1.00 23.23 386 GLU A C 1
ATOM 1976 O O . GLU A 1 241 ? -6.339 25.677 38.355 1.00 23.83 386 GLU A O 1
ATOM 1982 N N . HIS A 1 242 ? -8.465 25.857 37.765 1.00 21.55 387 HIS A N 1
ATOM 1983 C CA . HIS A 1 242 ? -8.164 26.552 36.560 1.00 21.03 387 HIS A CA 1
ATOM 1984 C C . HIS A 1 242 ? -7.420 27.885 36.854 1.00 20.93 387 HIS A C 1
ATOM 1985 O O . HIS A 1 242 ? -6.398 28.201 36.223 1.00 20.44 387 HIS A O 1
ATOM 1992 N N . LEU A 1 243 ? -7.949 28.638 37.801 1.00 20.27 388 LEU A N 1
ATOM 1993 C CA . LEU A 1 243 ? -7.263 29.870 38.222 1.00 19.42 388 LEU A CA 1
ATOM 1994 C C . LEU A 1 243 ? -5.875 29.615 38.758 1.00 20.13 388 LEU A C 1
ATOM 1995 O O . LEU A 1 243 ? -4.928 30.361 38.481 1.00 18.79 388 LEU A O 1
ATOM 2000 N N . ALA A 1 244 ? -5.707 28.538 39.513 1.00 19.06 389 ALA A N 1
ATOM 2001 C CA . ALA A 1 244 ? -4.376 28.174 40.001 1.00 19.83 389 ALA A CA 1
ATOM 2002 C C . ALA A 1 244 ? -3.414 27.860 38.870 1.00 19.76 389 ALA A C 1
ATOM 2003 O O . ALA A 1 244 ? -2.216 28.122 38.937 1.00 20.68 389 ALA A O 1
ATOM 2005 N N . MET A 1 245 ? -3.913 27.148 37.864 1.00 20.30 390 MET A N 1
ATOM 2006 C CA . MET A 1 245 ? -3.069 26.827 36.691 1.00 19.94 390 MET A CA 1
ATOM 2007 C C . MET A 1 245 ? -2.677 28.084 35.937 1.00 20.34 390 MET A C 1
ATOM 2008 O O . MET A 1 245 ? -1.523 28.217 35.519 1.00 21.03 390 MET A O 1
ATOM 2013 N N . MET A 1 246 ? -3.615 28.981 35.780 1.00 19.67 391 MET A N 1
ATOM 2014 C CA . MET A 1 246 ? -3.329 30.299 35.177 1.00 18.94 391 MET A CA 1
ATOM 2015 C C . MET A 1 246 ? -2.203 30.967 35.949 1.00 20.20 391 MET A C 1
ATOM 2016 O O . MET A 1 246 ? -1.248 31.453 35.376 1.00 20.33 391 MET A O 1
ATOM 2021 N N . GLU A 1 247 ? -2.297 30.971 37.268 1.00 19.76 392 GLU A N 1
ATOM 2022 C CA . GLU A 1 247 ? -1.231 31.614 38.059 1.00 21.42 392 GLU A CA 1
ATOM 2023 C C . GLU A 1 247 ? 0.138 31.022 37.806 1.00 22.78 392 GLU A C 1
ATOM 2024 O O . GLU A 1 247 ? 1.132 31.736 37.754 1.00 23.73 392 GLU A O 1
ATOM 2030 N N . ARG A 1 248 ? 0.203 29.706 37.713 1.00 22.57 393 ARG A N 1
ATOM 2031 C CA . ARG A 1 248 ? 1.492 29.052 37.508 1.00 24.68 393 ARG A CA 1
ATOM 2032 C C . ARG A 1 248 ? 2.034 29.273 36.103 1.00 23.81 393 ARG A C 1
ATOM 2033 O O . ARG A 1 248 ? 3.280 29.333 35.944 1.00 25.62 393 ARG A O 1
ATOM 2041 N N . ILE A 1 249 ? 1.152 29.346 35.117 1.00 22.83 394 ILE A N 1
ATOM 2042 C CA . ILE A 1 249 ? 1.550 29.491 33.725 1.00 22.61 394 ILE A CA 1
ATOM 2043 C C . ILE A 1 249 ? 1.808 30.940 33.325 1.00 22.48 394 ILE A C 1
ATOM 2044 O O . ILE A 1 249 ? 2.816 31.200 32.645 1.00 22.53 394 ILE A O 1
ATOM 2049 N N . LEU A 1 250 ? 0.994 31.835 33.857 1.00 20.76 395 LEU A N 1
ATOM 2050 C CA . LEU A 1 250 ? 0.985 33.223 33.403 1.00 21.99 395 LEU A CA 1
ATOM 2051 C C . LEU A 1 250 ? 1.398 34.214 34.463 1.00 23.99 395 LEU A C 1
ATOM 2052 O O . LEU A 1 250 ? 1.520 35.399 34.151 1.00 27.75 395 LEU A O 1
ATOM 2057 N N . GLY A 1 251 ? 1.522 33.796 35.711 1.00 23.18 396 GLY A N 1
ATOM 2058 C CA . GLY A 1 251 ? 1.814 34.709 36.811 1.00 24.28 396 GLY A CA 1
ATOM 2059 C C . GLY A 1 251 ? 0.557 35.137 37.556 1.00 24.47 396 GLY A C 1
ATOM 2060 O O . GLY A 1 251 ? -0.550 34.795 37.167 1.00 21.49 396 GLY A O 1
ATOM 2061 N N . PRO A 1 252 ? 0.729 35.907 38.649 1.00 25.55 397 PRO A N 1
ATOM 2062 C CA . PRO A 1 252 ? -0.399 36.273 39.487 1.00 26.19 397 PRO A CA 1
ATOM 2063 C C . PRO A 1 252 ? -1.489 37.059 38.766 1.00 23.85 397 PRO A C 1
ATOM 2064 O O . PRO A 1 252 ? -1.219 37.900 37.917 1.00 23.11 397 PRO A O 1
ATOM 2068 N N . LEU A 1 253 ? -2.734 36.818 39.143 1.00 26.04 398 LEU A N 1
ATOM 2069 C CA . LEU A 1 253 ? -3.840 37.630 38.664 1.00 26.70 398 LEU A CA 1
ATOM 2070 C C . LEU A 1 253 ? -3.631 39.111 39.039 1.00 25.54 398 LEU A C 1
ATOM 2071 O O . LEU A 1 253 ? -3.057 39.397 40.095 1.00 26.85 398 LEU A O 1
ATOM 2076 N N . PRO A 1 254 ? -4.075 40.042 38.174 1.00 25.19 399 PRO A N 1
ATOM 2077 C CA . PRO A 1 254 ? -3.958 41.462 38.545 1.00 26.10 399 PRO A CA 1
ATOM 2078 C C . PRO A 1 254 ? -4.749 41.793 39.808 1.00 25.72 399 PRO A C 1
ATOM 2079 O O . PRO A 1 254 ? -5.881 41.309 39.990 1.00 23.30 399 PRO A O 1
ATOM 2083 N N . LYS A 1 255 ? -4.200 42.673 40.649 1.00 27.40 400 LYS A N 1
ATOM 2084 C CA . LYS A 1 255 ? -4.879 43.002 41.887 1.00 30.10 400 LYS A CA 1
ATOM 2085 C C . LYS A 1 255 ? -6.265 43.590 41.635 1.00 27.94 400 LYS A C 1
ATOM 2086 O O . LYS A 1 255 ? -7.194 43.281 42.342 1.00 27.64 400 LYS A O 1
ATOM 2092 N N . HIS A 1 256 ? -6.407 44.395 40.596 1.00 27.81 401 HIS A N 1
ATOM 2093 C CA . HIS A 1 256 ? -7.693 45.056 40.317 1.00 28.73 401 HIS A CA 1
ATOM 2094 C C . HIS A 1 256 ? -8.818 44.069 39.976 1.00 28.14 401 HIS A C 1
ATOM 2095 O O . HIS A 1 256 ? -9.983 44.283 40.265 1.00 30.72 401 HIS A O 1
ATOM 2102 N N . MET A 1 257 ? -8.465 42.945 39.370 1.00 25.36 402 MET A N 1
ATOM 2103 C CA . MET A 1 257 ? -9.471 41.962 39.059 1.00 25.42 402 MET A CA 1
ATOM 2104 C C . MET A 1 257 ? -9.893 41.201 40.316 1.00 26.02 402 MET A C 1
ATOM 2105 O O . MET A 1 257 ? -11.059 40.888 40.507 1.00 25.93 402 MET A O 1
ATOM 2110 N N . ILE A 1 258 ? -8.935 40.839 41.178 1.00 25.78 403 ILE A N 1
ATOM 2111 C CA . ILE A 1 258 ? -9.267 40.226 42.440 1.00 26.78 403 ILE A CA 1
ATOM 2112 C C . ILE A 1 258 ? -10.048 41.245 43.294 1.00 29.20 403 ILE A C 1
ATOM 2113 O O . ILE A 1 258 ? -10.968 40.868 43.986 1.00 32.56 403 ILE A O 1
ATOM 2118 N N . GLN A 1 259 ? -9.671 42.514 43.227 1.00 28.93 404 GLN A N 1
ATOM 2119 C CA . GLN A 1 259 ? -10.373 43.552 44.008 1.00 29.85 404 GLN A CA 1
ATOM 2120 C C . GLN A 1 259 ? -11.839 43.604 43.648 1.00 29.34 404 GLN A C 1
ATOM 2121 O O . GLN A 1 259 ? -12.705 43.778 44.528 1.00 32.41 404 GLN A O 1
ATOM 2127 N N . LYS A 1 260 ? -12.109 43.541 42.354 1.00 29.18 405 LYS A N 1
ATOM 2128 C CA . LYS A 1 260 ? -13.451 43.829 41.814 1.00 28.63 405 LYS A CA 1
ATOM 2129 C C . LYS A 1 260 ? -14.388 42.621 41.863 1.00 28.05 405 LYS A C 1
ATOM 2130 O O . LYS A 1 260 ? -15.596 42.755 41.903 1.00 28.24 405 LYS A O 1
ATOM 2136 N N . THR A 1 261 ? -13.858 41.420 41.833 1.00 24.56 406 THR A N 1
ATOM 2137 C CA . THR A 1 261 ? -14.710 40.267 41.688 1.00 25.19 406 THR A CA 1
ATOM 2138 C C . THR A 1 261 ? -15.666 39.960 42.840 1.00 25.95 406 THR A C 1
ATOM 2139 O O . THR A 1 261 ? -15.319 39.979 44.028 1.00 27.48 406 THR A O 1
ATOM 2143 N N . ARG A 1 262 ? -16.872 39.558 42.452 1.00 25.96 407 ARG A N 1
ATOM 2144 C CA . ARG A 1 262 ? -17.858 39.042 43.419 1.00 27.49 407 ARG A CA 1
ATOM 2145 C C . ARG A 1 262 ? -17.646 37.592 43.749 1.00 26.86 407 ARG A C 1
ATOM 2146 O O . ARG A 1 262 ? -18.280 37.047 44.690 1.00 28.27 407 ARG A O 1
ATOM 2154 N N . LYS A 1 263 ? -16.728 36.941 43.011 1.00 25.33 408 LYS A N 1
ATOM 2155 C CA . LYS A 1 263 ? -16.464 35.491 43.172 1.00 26.31 408 LYS A CA 1
ATOM 2156 C C . LYS A 1 263 ? -15.504 35.221 44.328 1.00 27.49 408 LYS A C 1
ATOM 2157 O O . LYS A 1 263 ? -14.408 34.641 44.163 1.00 26.03 408 LYS A O 1
ATOM 2163 N N . ARG A 1 264 ? -15.938 35.626 45.513 1.00 26.90 409 ARG A N 1
ATOM 2164 C CA . ARG A 1 264 ? -15.136 35.539 46.709 1.00 29.10 409 ARG A CA 1
ATOM 2165 C C . ARG A 1 264 ? -14.780 34.117 47.082 1.00 28.23 409 ARG A C 1
ATOM 2166 O O . ARG A 1 264 ? -13.800 33.917 47.766 1.00 28.43 409 ARG A O 1
ATOM 2174 N N . LYS A 1 265 ? -15.554 33.123 46.621 1.00 28.62 410 LYS A N 1
ATOM 2175 C CA . LYS A 1 265 ? -15.284 31.723 46.941 1.00 30.25 410 LYS A CA 1
ATOM 2176 C C . LYS A 1 265 ? -13.902 31.253 46.539 1.00 28.33 410 LYS A C 1
ATOM 2177 O O . LYS A 1 265 ? -13.391 30.269 47.091 1.00 30.39 410 LYS A O 1
ATOM 2183 N N . TYR A 1 266 ? -13.313 31.920 45.542 1.00 24.91 411 TYR A N 1
ATOM 2184 C CA . TYR A 1 266 ? -12.011 31.533 45.034 1.00 24.16 411 TYR A CA 1
ATOM 2185 C C . TYR A 1 266 ? -10.872 32.087 45.853 1.00 23.90 411 TYR A C 1
ATOM 2186 O O . TYR A 1 266 ? -9.739 31.648 45.653 1.00 23.98 411 TYR A O 1
ATOM 2195 N N . PHE A 1 267 ? -11.155 33.025 46.737 1.00 24.26 412 PHE A N 1
ATOM 2196 C CA . PHE A 1 267 ? -10.102 33.824 47.350 1.00 25.23 412 PHE A CA 1
ATOM 2197 C C . PHE A 1 267 ? -10.096 33.810 48.854 1.00 26.93 412 PHE A C 1
ATOM 2198 O O . PHE A 1 267 ? -11.128 33.747 49.499 1.00 27.64 412 PHE A O 1
ATOM 2206 N N . HIS A 1 268 ? -8.898 33.895 49.412 1.00 28.10 413 HIS A N 1
ATOM 2207 C CA . HIS A 1 268 ? -8.734 34.066 50.830 1.00 30.01 413 HIS A CA 1
ATOM 2208 C C . HIS A 1 268 ? -8.022 35.415 50.958 1.00 29.48 413 HIS A C 1
ATOM 2209 O O . HIS A 1 268 ? -6.912 35.587 50.474 1.00 29.14 413 HIS A O 1
ATOM 2216 N N . HIS A 1 269 ? -8.711 36.382 51.507 1.00 29.49 414 HIS A N 1
ATOM 2217 C CA . HIS A 1 269 ? -8.243 37.770 51.403 1.00 29.69 414 HIS A CA 1
ATOM 2218 C C . HIS A 1 269 ? -8.001 38.164 49.933 1.00 28.46 414 HIS A C 1
ATOM 2219 O O . HIS A 1 269 ? -8.898 37.989 49.073 1.00 28.59 414 HIS A O 1
ATOM 2226 N N . ASP A 1 270 ? -6.793 38.565 49.593 1.00 27.43 415 ASP A N 1
ATOM 2227 C CA . ASP A 1 270 ? -6.477 38.993 48.253 1.00 28.00 415 ASP A CA 1
ATOM 2228 C C . ASP A 1 270 ? -5.684 37.959 47.434 1.00 27.56 415 ASP A C 1
ATOM 2229 O O . ASP A 1 270 ? -5.103 38.305 46.408 1.00 26.75 415 ASP A O 1
ATOM 2234 N N . ARG A 1 271 ? -5.710 36.699 47.864 1.00 28.08 416 ARG A N 1
ATOM 2235 C CA . ARG A 1 271 ? -4.926 35.636 47.201 1.00 28.77 416 ARG A CA 1
ATOM 2236 C C . ARG A 1 271 ? -5.861 34.507 46.881 1.00 26.31 416 ARG A C 1
ATOM 2237 O O . ARG A 1 271 ? -6.847 34.316 47.559 1.00 25.36 416 ARG A O 1
ATOM 2245 N N . LEU A 1 272 ? -5.516 33.733 45.881 1.00 24.46 417 LEU A N 1
ATOM 2246 C CA . LEU A 1 272 ? -6.291 32.519 45.602 1.00 24.72 417 LEU A CA 1
ATOM 2247 C C . LEU A 1 272 ? -6.332 31.612 46.820 1.00 24.90 417 LEU A C 1
ATOM 2248 O O . LEU A 1 272 ? -5.324 31.407 47.469 1.00 26.04 417 LEU A O 1
ATOM 2253 N N . ASP A 1 273 ? -7.501 31.067 47.133 1.00 25.03 418 ASP A N 1
ATOM 2254 C CA . ASP A 1 273 ? -7.650 30.190 48.281 1.00 27.98 418 ASP A CA 1
ATOM 2255 C C . ASP A 1 273 ? -7.221 28.786 47.862 1.00 28.53 418 ASP A C 1
ATOM 2256 O O . ASP A 1 273 ? -8.072 27.963 47.524 1.00 30.34 418 ASP A O 1
ATOM 2261 N N . TRP A 1 274 ? -5.913 28.546 47.913 1.00 28.82 419 TRP A N 1
ATOM 2262 C CA . TRP A 1 274 ? -5.303 27.423 47.193 1.00 28.78 419 TRP A CA 1
ATOM 2263 C C . TRP A 1 274 ? -4.290 26.752 48.059 1.00 30.91 419 TRP A C 1
ATOM 2264 O O . TRP A 1 274 ? -3.396 27.370 48.677 1.00 33.32 419 TRP A O 1
ATOM 2275 N N . ASP A 1 275 ? -4.501 25.444 48.277 1.00 32.91 420 ASP A N 1
ATOM 2276 C CA . ASP A 1 275 ? -3.588 24.665 49.049 1.00 34.81 420 ASP A CA 1
ATOM 2277 C C . ASP A 1 275 ? -2.648 23.923 48.118 1.00 35.23 420 ASP A C 1
ATOM 2278 O O . ASP A 1 275 ? -3.040 22.921 47.480 1.00 35.43 420 ASP A O 1
ATOM 2283 N N . GLU A 1 276 ? -1.387 24.356 48.103 1.00 36.07 421 GLU A N 1
ATOM 2284 C CA . GLU A 1 276 ? -0.421 23.813 47.140 1.00 38.24 421 GLU A CA 1
ATOM 2285 C C . GLU A 1 276 ? -0.111 22.341 47.479 1.00 36.78 421 GLU A C 1
ATOM 2286 O O . GLU A 1 276 ? 0.370 21.644 46.608 1.00 37.21 421 GLU A O 1
ATOM 2292 N N . HIS A 1 277 ? -0.450 21.894 48.682 1.00 37.32 422 HIS A N 1
ATOM 2293 C CA . HIS A 1 277 ? -0.083 20.532 49.150 1.00 39.73 422 HIS A CA 1
ATOM 2294 C C . HIS A 1 277 ? -1.215 19.494 49.094 1.00 37.43 422 HIS A C 1
ATOM 2295 O O . HIS A 1 277 ? -1.003 18.303 49.360 1.00 37.75 422 HIS A O 1
ATOM 2302 N N . SER A 1 278 ? -2.399 19.913 48.697 1.00 33.94 423 SER A N 1
ATOM 2303 C CA . SER A 1 278 ? -3.521 19.021 48.431 1.00 33.39 423 SER A CA 1
ATOM 2304 C C . SER A 1 278 ? -3.257 18.226 47.171 1.00 31.88 423 SER A C 1
ATOM 2305 O O . SER A 1 278 ? -2.368 18.518 46.369 1.00 31.63 423 SER A O 1
ATOM 2308 N N . SER A 1 279 ? -4.113 17.253 46.909 1.00 31.97 424 SER A N 1
ATOM 2309 C CA . SER A 1 279 ? -4.060 16.507 45.684 1.00 32.11 424 SER A CA 1
ATOM 2310 C C . SER A 1 279 ? -4.095 17.383 44.438 1.00 29.75 424 SER A C 1
ATOM 2311 O O . SER A 1 279 ? -3.329 17.270 43.460 1.00 28.61 424 SER A O 1
ATOM 2314 N N . ALA A 1 280 ? -5.018 18.338 44.454 1.00 28.85 425 ALA A N 1
ATOM 2315 C CA . ALA A 1 280 ? -5.125 19.247 43.341 1.00 27.79 425 ALA A CA 1
ATOM 2316 C C . ALA A 1 280 ? -3.899 20.166 43.239 1.00 26.37 425 ALA A C 1
ATOM 2317 O O . ALA A 1 280 ? -3.431 20.425 42.151 1.00 26.44 425 ALA A O 1
ATOM 2319 N N . GLY A 1 281 ? -3.421 20.620 44.361 1.00 26.97 426 GLY A N 1
ATOM 2320 C CA . GLY A 1 281 ? -2.210 21.443 44.457 1.00 27.85 426 GLY A CA 1
ATOM 2321 C C . GLY A 1 281 ? -0.940 20.746 43.953 1.00 28.43 426 GLY A C 1
ATOM 2322 O O . GLY A 1 281 ? -0.235 21.277 43.098 1.00 28.54 426 GLY A O 1
ATOM 2323 N N . ARG A 1 282 ? -0.807 19.465 44.284 1.00 29.73 427 ARG A N 1
ATOM 2324 C CA . ARG A 1 282 ? 0.348 18.732 43.801 1.00 30.90 427 ARG A CA 1
ATOM 2325 C C . ARG A 1 282 ? 0.256 18.535 42.282 1.00 29.78 427 ARG A C 1
ATOM 2326 O O . ARG A 1 282 ? 1.252 18.587 41.554 1.00 31.41 427 ARG A O 1
ATOM 2334 N N . TYR A 1 283 ? -0.923 18.262 41.738 1.00 28.26 428 TYR A N 1
ATOM 2335 C CA . TYR A 1 283 ? -1.096 18.086 40.377 1.00 30.03 428 TYR A CA 1
ATOM 2336 C C . TYR A 1 283 ? -0.775 19.386 39.606 1.00 28.40 428 TYR A C 1
ATOM 2337 O O . TYR A 1 283 ? -0.048 19.357 38.635 1.00 31.05 428 TYR A O 1
ATOM 2346 N N . VAL A 1 284 ? -1.320 20.520 40.064 1.00 28.26 429 VAL A N 1
ATOM 2347 C CA . VAL A 1 284 ? -1.036 21.771 39.359 1.00 28.05 429 VAL A CA 1
ATOM 2348 C C . VAL A 1 284 ? 0.479 22.055 39.327 1.00 29.01 429 VAL A C 1
ATOM 2349 O O . VAL A 1 284 ? 0.974 22.541 38.297 1.00 30.12 429 VAL A O 1
ATOM 2353 N N . SER A 1 285 ? 1.165 21.798 40.419 1.00 30.91 430 SER A N 1
ATOM 2354 C CA . SER A 1 285 ? 2.607 22.011 40.528 1.00 33.88 430 SER A CA 1
ATOM 2355 C C . SER A 1 285 ? 3.344 21.118 39.534 1.00 37.57 430 SER A C 1
ATOM 2356 O O . SER A 1 285 ? 4.305 21.559 38.934 1.00 37.85 430 SER A O 1
ATOM 2359 N N . ARG A 1 286 ? 2.871 19.883 39.348 1.00 39.25 431 ARG A N 1
ATOM 2360 C CA . ARG A 1 286 ? 3.523 18.945 38.424 1.00 43.87 431 ARG A CA 1
ATOM 2361 C C . ARG A 1 286 ? 3.212 19.337 37.004 1.00 41.19 431 ARG A C 1
ATOM 2362 O O . ARG A 1 286 ? 4.089 19.375 36.148 1.00 45.77 431 ARG A O 1
ATOM 2370 N N . ALA A 1 287 ? 1.941 19.603 36.745 1.00 38.41 432 ALA A N 1
ATOM 2371 C CA . ALA A 1 287 ? 1.415 19.738 35.414 1.00 37.00 432 ALA A CA 1
ATOM 2372 C C . ALA A 1 287 ? 1.607 21.134 34.785 1.00 36.03 432 ALA A C 1
ATOM 2373 O O . ALA A 1 287 ? 1.489 21.281 33.572 1.00 36.73 432 ALA A O 1
ATOM 2375 N N . CYS A 1 288 ? 1.880 22.165 35.591 1.00 33.15 433 CYS A N 1
ATOM 2376 C CA . CYS A 1 288 ? 1.941 23.525 35.041 1.00 33.17 433 CYS A CA 1
ATOM 2377 C C . CYS A 1 288 ? 3.316 24.101 35.277 1.00 31.69 433 CYS A C 1
ATOM 2378 O O . CYS A 1 288 ? 4.025 23.692 36.183 1.00 34.62 433 CYS A O 1
ATOM 2381 N N . LYS A 1 289 ? 3.715 25.005 34.382 1.00 30.14 434 LYS A N 1
ATOM 2382 C CA . LYS A 1 289 ? 4.974 25.689 34.471 1.00 29.91 434 LYS A CA 1
ATOM 2383 C C . LYS A 1 289 ? 4.798 26.944 33.639 1.00 28.06 434 LYS A C 1
ATOM 2384 O O . LYS A 1 289 ? 3.823 27.072 32.908 1.00 26.37 434 LYS A O 1
ATOM 2390 N N . PRO A 1 290 ? 5.720 27.887 33.775 1.00 27.66 435 PRO A N 1
ATOM 2391 C CA . PRO A 1 290 ? 5.562 29.104 33.000 1.00 26.83 435 PRO A CA 1
ATOM 2392 C C . PRO A 1 290 ? 5.413 28.872 31.502 1.00 25.27 435 PRO A C 1
ATOM 2393 O O . PRO A 1 290 ? 6.085 28.009 30.929 1.00 24.38 435 PRO A O 1
ATOM 2397 N N . LEU A 1 291 ? 4.611 29.708 30.876 1.00 23.42 436 LEU A N 1
ATOM 2398 C CA . LEU A 1 291 ? 4.198 29.500 29.488 1.00 23.41 436 LEU A CA 1
ATOM 2399 C C . LEU A 1 291 ? 5.323 29.219 28.519 1.00 24.45 436 LEU A C 1
ATOM 2400 O O . LEU A 1 291 ? 5.281 28.255 27.735 1.00 23.00 436 LEU A O 1
ATOM 2405 N N . LYS A 1 292 ? 6.384 29.999 28.596 1.00 25.45 437 LYS A N 1
ATOM 2406 C CA . LYS A 1 292 ? 7.428 29.838 27.584 1.00 27.36 437 LYS A CA 1
ATOM 2407 C C . LYS A 1 292 ? 8.236 28.547 27.768 1.00 27.90 437 LYS A C 1
ATOM 2408 O O . LYS A 1 292 ? 8.958 28.112 26.863 1.00 28.67 437 LYS A O 1
ATOM 2414 N N . GLU A 1 293 ? 8.130 27.922 28.938 1.00 27.75 438 GLU A N 1
ATOM 2415 C CA . GLU A 1 293 ? 8.776 26.619 29.118 1.00 29.21 438 GLU A CA 1
ATOM 2416 C C . GLU A 1 293 ? 8.141 25.516 28.314 1.00 28.00 438 GLU A C 1
ATOM 2417 O O . GLU A 1 293 ? 8.694 24.435 28.238 1.00 28.85 438 GLU A O 1
ATOM 2423 N N . PHE A 1 294 ? 6.975 25.777 27.719 1.00 25.87 439 PHE A N 1
ATOM 2424 C CA . PHE A 1 294 ? 6.334 24.750 26.871 1.00 26.15 439 PHE A CA 1
ATOM 2425 C C . PHE A 1 294 ? 6.863 24.779 25.435 1.00 26.50 439 PHE A C 1
ATOM 2426 O O . PHE A 1 294 ? 6.498 23.951 24.621 1.00 25.24 439 PHE A O 1
ATOM 2434 N N . MET A 1 295 ? 7.668 25.779 25.107 1.00 25.69 440 MET A N 1
ATOM 2435 C CA . MET A 1 295 ? 8.198 25.903 23.748 1.00 26.67 440 MET A CA 1
ATOM 2436 C C . MET A 1 295 ? 9.032 24.681 23.396 1.00 28.01 440 MET A C 1
ATOM 2437 O O . MET A 1 295 ? 9.824 24.203 24.217 1.00 29.90 440 MET A O 1
ATOM 2442 N N . LEU A 1 296 ? 8.865 24.194 22.160 1.00 28.21 441 LEU A N 1
ATOM 2443 C CA . LEU A 1 296 ? 9.555 23.029 21.649 1.00 31.04 441 LEU A CA 1
ATOM 2444 C C . LEU A 1 296 ? 10.851 23.418 20.926 1.00 32.50 441 LEU A C 1
ATOM 2445 O O . LEU A 1 296 ? 11.655 22.559 20.583 1.00 34.69 441 LEU A O 1
ATOM 2450 N N . SER A 1 297 ? 10.998 24.711 20.637 1.00 33.24 442 SER A N 1
ATOM 2451 C CA . SER A 1 297 ? 12.184 25.240 19.976 1.00 34.13 442 SER A CA 1
ATOM 2452 C C . SER A 1 297 ? 12.336 26.690 20.379 1.00 33.96 442 SER A C 1
ATOM 2453 O O . SER A 1 297 ? 11.363 27.334 20.726 1.00 32.02 442 SER A O 1
ATOM 2456 N N . GLN A 1 298 ? 13.585 27.169 20.362 1.00 36.27 443 GLN A N 1
ATOM 2457 C CA . GLN A 1 298 ? 13.894 28.584 20.533 1.00 38.24 443 GLN A CA 1
ATOM 2458 C C . GLN A 1 298 ? 14.053 29.353 19.205 1.00 37.22 443 GLN A C 1
ATOM 2459 O O . GLN A 1 298 ? 14.388 30.553 19.196 1.00 37.19 443 GLN A O 1
ATOM 2465 N N . ASP A 1 299 ? 13.828 28.676 18.086 1.00 35.35 444 ASP A N 1
ATOM 2466 C CA . ASP A 1 299 ? 13.871 29.340 16.800 1.00 36.57 444 ASP A CA 1
ATOM 2467 C C . ASP A 1 299 ? 12.919 30.539 16.864 1.00 33.55 444 ASP A C 1
ATOM 2468 O O . ASP A 1 299 ? 11.891 30.499 17.557 1.00 31.25 444 ASP A O 1
ATOM 2473 N N . VAL A 1 300 ? 13.265 31.597 16.136 1.00 33.07 445 VAL A N 1
ATOM 2474 C CA . VAL A 1 300 ? 12.516 32.840 16.162 1.00 32.99 445 VAL A CA 1
ATOM 2475 C C . VAL A 1 300 ? 11.028 32.700 15.758 1.00 29.84 445 VAL A C 1
ATOM 2476 O O . VAL A 1 300 ? 10.190 33.429 16.257 1.00 27.87 445 VAL A O 1
ATOM 2480 N N . GLU A 1 301 ? 10.698 31.772 14.863 1.00 28.97 446 GLU A N 1
ATOM 2481 C CA . GLU A 1 301 ? 9.276 31.608 14.508 1.00 28.56 446 GLU A CA 1
ATOM 2482 C C . GLU A 1 301 ? 8.489 31.079 15.730 1.00 26.11 446 GLU A C 1
ATOM 2483 O O . GLU A 1 301 ? 7.335 31.448 15.921 1.00 23.88 446 GLU A O 1
ATOM 2489 N N . HIS A 1 302 ? 9.134 30.288 16.593 1.00 25.47 447 HIS A N 1
ATOM 2490 C CA . HIS A 1 302 ? 8.468 29.806 17.779 1.00 24.39 447 HIS A CA 1
ATOM 2491 C C . HIS A 1 302 ? 8.326 30.969 18.771 1.00 25.00 447 HIS A C 1
ATOM 2492 O O . HIS A 1 302 ? 7.323 31.104 19.437 1.00 23.73 447 HIS A O 1
ATOM 2499 N N . GLU A 1 303 ? 9.369 31.804 18.847 1.00 25.62 448 GLU A N 1
ATOM 2500 C CA . GLU A 1 303 ? 9.303 32.957 19.711 1.00 27.45 448 GLU A CA 1
ATOM 2501 C C . GLU A 1 303 ? 8.218 33.909 19.270 1.00 23.93 448 GLU A C 1
ATOM 2502 O O . GLU A 1 303 ? 7.518 34.495 20.109 1.00 23.92 448 GLU A O 1
ATOM 2508 N N . ARG A 1 304 ? 8.056 34.066 17.969 1.00 23.14 449 ARG A N 1
ATOM 2509 C CA . ARG A 1 304 ? 6.993 34.929 17.427 1.00 21.83 449 ARG A CA 1
ATOM 2510 C C . ARG A 1 304 ? 5.599 34.380 17.817 1.00 20.23 449 ARG A C 1
ATOM 2511 O O . ARG A 1 304 ? 4.744 35.112 18.283 1.00 19.77 449 ARG A O 1
ATOM 2519 N N . LEU A 1 305 ? 5.393 33.060 17.674 1.00 20.08 450 LEU A N 1
ATOM 2520 C CA . LEU A 1 305 ? 4.115 32.467 18.064 1.00 19.51 450 LEU A CA 1
ATOM 2521 C C . LEU A 1 305 ? 3.870 32.678 19.561 1.00 18.88 450 LEU A C 1
ATOM 2522 O O . LEU A 1 305 ? 2.780 33.048 19.977 1.00 18.75 450 LEU A O 1
ATOM 2527 N N . PHE A 1 306 ? 4.881 32.370 20.378 1.00 20.58 451 PHE A N 1
ATOM 2528 C CA . PHE A 1 306 ? 4.684 32.516 21.797 1.00 20.71 451 PHE A CA 1
ATOM 2529 C C . PHE A 1 306 ? 4.455 33.951 22.245 1.00 20.29 451 PHE A C 1
ATOM 2530 O O . PHE A 1 306 ? 3.752 34.192 23.238 1.00 20.19 451 PHE A O 1
ATOM 2538 N N . ASP A 1 307 ? 5.055 34.912 21.549 1.00 20.42 452 ASP A N 1
ATOM 2539 C CA . ASP A 1 307 ? 4.814 36.303 21.873 1.00 21.16 452 ASP A CA 1
ATOM 2540 C C . ASP A 1 307 ? 3.329 36.635 21.608 1.00 20.32 452 ASP A C 1
ATOM 2541 O O . ASP A 1 307 ? 2.641 37.298 22.385 1.00 20.57 452 ASP A O 1
ATOM 2546 N N . LEU A 1 308 ? 2.821 36.157 20.484 1.00 18.54 453 LEU A N 1
ATOM 2547 C CA . LEU A 1 308 ? 1.402 36.354 20.209 1.00 18.13 453 LEU A CA 1
ATOM 2548 C C . LEU A 1 308 ? 0.471 35.674 21.250 1.00 17.99 453 LEU A C 1
ATOM 2549 O O . LEU A 1 308 ? -0.506 36.269 21.753 1.00 17.07 453 LEU A O 1
ATOM 2554 N N . ILE A 1 309 ? 0.781 34.425 21.604 1.00 17.21 454 ILE A N 1
ATOM 2555 C CA . ILE A 1 309 ? -0.031 33.704 22.572 1.00 17.51 454 ILE A CA 1
ATOM 2556 C C . ILE A 1 309 ? -0.043 34.470 23.914 1.00 17.33 454 ILE A C 1
ATOM 2557 O O . ILE A 1 309 ? -1.083 34.667 24.537 1.00 16.66 454 ILE A O 1
ATOM 2562 N N . GLN A 1 310 ? 1.132 34.949 24.309 1.00 18.22 455 GLN A N 1
ATOM 2563 C CA . GLN A 1 310 ? 1.241 35.668 25.560 1.00 20.38 455 GLN A CA 1
ATOM 2564 C C . GLN A 1 310 ? 0.350 36.911 25.540 1.00 19.36 455 GLN A C 1
ATOM 2565 O O . GLN A 1 310 ? -0.329 37.185 26.542 1.00 20.39 455 GLN A O 1
ATOM 2571 N N . LYS A 1 311 ? 0.307 37.639 24.411 1.00 17.92 456 LYS A N 1
ATOM 2572 C CA . LYS A 1 311 ? -0.567 38.803 24.269 1.00 18.61 456 LYS A CA 1
ATOM 2573 C C . LYS A 1 311 ? -2.032 38.410 24.320 1.00 16.92 456 LYS A C 1
ATOM 2574 O O . LYS A 1 311 ? -2.849 39.141 24.841 1.00 18.20 456 LYS A O 1
ATOM 2580 N N . MET A 1 312 ? -2.396 37.282 23.709 1.00 15.49 457 MET A N 1
ATOM 2581 C CA . MET A 1 312 ? -3.734 36.807 23.748 1.00 15.11 457 MET A CA 1
ATOM 2582 C C . MET A 1 312 ? -4.176 36.350 25.137 1.00 14.98 457 MET A C 1
ATOM 2583 O O . MET A 1 312 ? -5.370 36.400 25.443 1.00 15.37 457 MET A O 1
ATOM 2588 N N . LEU A 1 313 ? -3.234 35.923 25.968 1.00 15.62 458 LEU A N 1
ATOM 2589 C CA . LEU A 1 313 ? -3.477 35.461 27.332 1.00 15.48 458 LEU A CA 1
ATOM 2590 C C . LEU A 1 313 ? -3.175 36.550 28.377 1.00 16.49 458 LEU A C 1
ATOM 2591 O O . LEU A 1 313 ? -2.943 36.250 29.505 1.00 18.32 458 LEU A O 1
ATOM 2596 N N . GLU A 1 314 ? -3.232 37.812 27.969 1.00 16.05 459 GLU A N 1
ATOM 2597 C CA . GLU A 1 314 ? -3.193 38.940 28.879 1.00 17.04 459 GLU A CA 1
ATOM 2598 C C . GLU A 1 314 ? -4.439 38.813 29.775 1.00 16.42 459 GLU A C 1
ATOM 2599 O O . GLU A 1 314 ? -5.555 38.674 29.308 1.00 16.92 459 GLU A O 1
ATOM 2605 N N . TYR A 1 315 ? -4.250 38.917 31.093 1.00 17.61 460 TYR A N 1
ATOM 2606 C CA . TYR A 1 315 ? -5.380 38.784 32.020 1.00 16.95 460 TYR A CA 1
ATOM 2607 C C . TYR A 1 315 ? -6.431 39.890 31.849 1.00 17.04 460 TYR A C 1
ATOM 2608 O O . TYR A 1 315 ? -7.621 39.630 31.925 1.00 16.80 460 TYR A O 1
ATOM 2617 N N . ASP A 1 316 ? -5.995 41.134 31.734 1.00 17.08 461 ASP A N 1
ATOM 2618 C CA A ASP A 1 316 ? -6.949 42.268 31.642 0.50 17.81 461 ASP A CA 1
ATOM 2619 C CA B ASP A 1 316 ? -6.910 42.273 31.640 0.50 17.98 461 ASP A CA 1
ATOM 2620 C C . ASP A 1 316 ? -7.550 42.343 30.269 1.00 17.56 461 ASP A C 1
ATOM 2621 O O . ASP A 1 316 ? -6.853 42.500 29.288 1.00 16.99 461 ASP A O 1
ATOM 2630 N N . PRO A 1 317 ? -8.866 42.166 30.190 1.00 17.28 462 PRO A N 1
ATOM 2631 C CA . PRO A 1 317 ? -9.467 42.137 28.890 1.00 16.56 462 PRO A CA 1
ATOM 2632 C C . PRO A 1 317 ? -9.425 43.410 28.071 1.00 17.30 462 PRO A C 1
ATOM 2633 O O . PRO A 1 317 ? -9.534 43.318 26.876 1.00 17.77 462 PRO A O 1
ATOM 2637 N N . ALA A 1 318 ? -9.251 44.561 28.703 1.00 18.57 463 ALA A N 1
ATOM 2638 C CA . ALA A 1 318 ? -9.100 45.777 27.938 1.00 18.83 463 ALA A CA 1
ATOM 2639 C C . ALA A 1 318 ? -7.684 45.867 27.343 1.00 19.93 463 ALA A C 1
ATOM 2640 O O . ALA A 1 318 ? -7.513 46.245 26.155 1.00 19.71 463 ALA A O 1
ATOM 2642 N N . LYS A 1 319 ? -6.674 45.486 28.133 1.00 18.76 464 LYS A N 1
ATOM 2643 C CA A LYS A 1 319 ? -5.301 45.519 27.656 0.50 20.02 464 LYS A CA 1
ATOM 2644 C CA B LYS A 1 319 ? -5.300 45.521 27.655 0.50 19.69 464 LYS A CA 1
ATOM 2645 C C . LYS A 1 319 ? -5.067 44.471 26.568 1.00 18.29 464 LYS A C 1
ATOM 2646 O O . LYS A 1 319 ? -4.231 44.655 25.681 1.00 20.46 464 LYS A O 1
ATOM 2657 N N . ARG A 1 320 ? -5.776 43.359 26.649 1.00 16.51 465 ARG A N 1
ATOM 2658 C CA . ARG A 1 320 ? -5.569 42.251 25.721 1.00 15.70 465 ARG A CA 1
ATOM 2659 C C . ARG A 1 320 ? -5.623 42.678 24.280 1.00 14.91 465 ARG A C 1
ATOM 2660 O O . ARG A 1 320 ? -6.428 43.513 23.900 1.00 14.83 465 ARG A O 1
ATOM 2668 N N . ILE A 1 321 ? -4.708 42.078 23.509 1.00 15.69 466 ILE A N 1
ATOM 2669 C CA . ILE A 1 321 ? -4.634 42.328 22.094 1.00 15.64 466 ILE A CA 1
ATOM 2670 C C . ILE A 1 321 ? -5.992 42.057 21.483 1.00 14.95 466 ILE A C 1
ATOM 2671 O O . ILE A 1 321 ? -6.693 41.100 21.860 1.00 14.25 466 ILE A O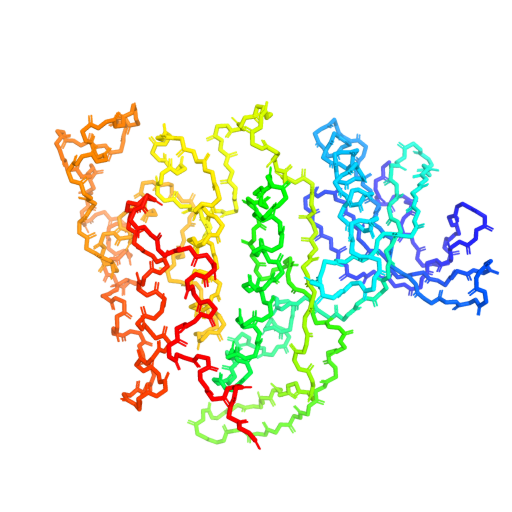 1
ATOM 2676 N N . THR A 1 322 ? -6.385 42.917 20.546 1.00 14.43 467 THR A N 1
ATOM 2677 C CA . THR A 1 322 ? -7.575 42.630 19.748 1.00 14.66 467 THR A CA 1
ATOM 2678 C C . THR A 1 322 ? -7.199 41.796 18.563 1.00 15.02 467 THR A C 1
ATOM 2679 O O . THR A 1 322 ? -6.033 41.683 18.174 1.00 14.99 467 THR A O 1
ATOM 2683 N N . LEU A 1 323 ? -8.229 41.194 17.912 1.00 14.66 468 LEU A N 1
ATOM 2684 C CA . LEU A 1 323 ? -7.920 40.420 16.710 1.00 15.09 468 LEU A CA 1
ATOM 2685 C C . LEU A 1 323 ? -7.436 41.252 15.546 1.00 16.24 468 LEU A C 1
ATOM 2686 O O . LEU A 1 323 ? -6.546 40.824 14.802 1.00 16.71 468 LEU A O 1
ATOM 2691 N N . ARG A 1 324 ? -7.938 42.470 15.445 1.00 16.74 469 ARG A N 1
ATOM 2692 C CA . ARG A 1 324 ? -7.424 43.416 14.421 1.00 19.13 469 ARG A CA 1
ATOM 2693 C C . ARG A 1 324 ? -5.881 43.613 14.622 1.00 19.41 469 ARG A C 1
ATOM 2694 O O . ARG A 1 324 ? -5.124 43.605 13.666 1.00 20.15 469 ARG A O 1
ATOM 2702 N N . GLU A 1 325 ? -5.446 43.824 15.848 1.00 18.09 470 GLU A N 1
ATOM 2703 C CA . GLU A 1 325 ? -4.028 43.926 16.152 1.00 18.94 470 GLU A CA 1
ATOM 2704 C C . GLU A 1 325 ? -3.278 42.621 15.948 1.00 18.51 470 GLU A C 1
ATOM 2705 O O . GLU A 1 325 ? -2.172 42.613 15.433 1.00 19.64 470 GLU A O 1
ATOM 2711 N N . ALA A 1 326 ? -3.892 41.514 16.329 1.00 16.46 471 ALA A N 1
ATOM 2712 C CA . ALA A 1 326 ? -3.261 40.183 16.153 1.00 15.98 471 ALA A CA 1
ATOM 2713 C C . ALA A 1 326 ? -2.919 39.892 14.713 1.00 16.11 471 ALA A C 1
ATOM 2714 O O . ALA A 1 326 ? -1.869 39.344 14.436 1.00 16.45 471 ALA A O 1
ATOM 2716 N N . LEU A 1 327 ? -3.801 40.316 13.808 1.00 17.47 472 LEU A N 1
ATOM 2717 C CA . LEU A 1 327 ? -3.599 40.090 12.371 1.00 18.24 472 LEU A CA 1
ATOM 2718 C C . LEU A 1 327 ? -2.346 40.811 11.861 1.00 19.62 472 LEU A C 1
ATOM 2719 O O . LEU A 1 327 ? -1.817 40.402 10.827 1.00 21.62 472 LEU A O 1
ATOM 2724 N N . LYS A 1 328 ? -1.895 41.831 12.594 1.00 19.67 473 LYS A N 1
ATOM 2725 C CA . LYS A 1 328 ? -0.712 42.583 12.235 1.00 22.42 473 LYS A CA 1
ATOM 2726 C C . LYS A 1 328 ? 0.526 42.115 12.975 1.00 21.83 473 LYS A C 1
ATOM 2727 O O . LYS A 1 328 ? 1.601 42.706 12.790 1.00 23.10 473 LYS A O 1
ATOM 2733 N N . HIS A 1 329 ? 0.446 41.055 13.785 1.00 20.18 474 HIS A N 1
ATOM 2734 C CA . HIS A 1 329 ? 1.587 40.598 14.586 1.00 20.36 474 HIS A CA 1
ATOM 2735 C C . HIS A 1 329 ? 2.701 39.985 13.703 1.00 21.86 474 HIS A C 1
ATOM 2736 O O . HIS A 1 329 ? 2.428 39.378 12.623 1.00 21.36 474 HIS A O 1
ATOM 2743 N N . PRO A 1 330 ? 3.972 40.098 14.128 1.00 23.09 475 PRO A N 1
ATOM 2744 C CA . PRO A 1 330 ? 5.065 39.508 13.321 1.00 24.04 475 PRO A CA 1
ATOM 2745 C C . PRO A 1 330 ? 4.983 38.039 12.983 1.00 23.09 475 PRO A C 1
ATOM 2746 O O . PRO A 1 330 ? 5.533 37.629 11.986 1.00 24.35 475 PRO A O 1
ATOM 2750 N N . PHE A 1 331 ? 4.333 37.262 13.818 1.00 22.88 476 PHE A N 1
ATOM 2751 C CA . PHE A 1 331 ? 4.104 35.853 13.478 1.00 22.05 476 PHE A CA 1
ATOM 2752 C C . PHE A 1 331 ? 3.519 35.642 12.097 1.00 22.06 476 PHE A C 1
ATOM 2753 O O . PHE A 1 331 ? 3.769 34.609 11.468 1.00 22.28 476 PHE A O 1
ATOM 2761 N N . PHE A 1 332 ? 2.689 36.562 11.644 1.00 20.39 477 PHE A N 1
ATOM 2762 C CA . PHE A 1 332 ? 2.028 36.450 10.338 1.00 20.76 477 PHE A CA 1
ATOM 2763 C C . PHE A 1 332 ? 2.807 37.030 9.160 1.00 22.28 477 PHE A C 1
ATOM 2764 O O . PHE A 1 332 ? 2.339 36.951 8.021 1.00 24.15 477 PHE A O 1
ATOM 2772 N N . ASP A 1 333 ? 3.966 37.655 9.415 1.00 24.06 478 ASP A N 1
ATOM 2773 C CA . ASP A 1 333 ? 4.666 38.326 8.321 1.00 27.25 478 ASP A CA 1
ATOM 2774 C C . ASP A 1 333 ? 5.004 37.352 7.208 1.00 26.85 478 ASP A C 1
ATOM 2775 O O . ASP A 1 333 ? 5.003 37.745 6.012 1.00 29.07 478 ASP A O 1
ATOM 2780 N N . LEU A 1 334 ? 5.329 36.120 7.602 1.00 28.31 479 LEU A N 1
ATOM 2781 C CA . LEU A 1 334 ? 5.717 35.065 6.663 1.00 30.82 479 LEU A CA 1
ATOM 2782 C C . LEU A 1 334 ? 4.623 34.818 5.638 1.00 29.85 479 LEU A C 1
ATOM 2783 O O . LEU A 1 334 ? 4.934 34.549 4.469 1.00 34.05 479 LEU A O 1
ATOM 2788 N N . LEU A 1 335 ? 3.365 35.036 6.020 1.00 28.16 480 LEU A N 1
ATOM 2789 C CA . LEU A 1 335 ? 2.210 34.912 5.102 1.00 28.08 480 LEU A CA 1
ATOM 2790 C C . LEU A 1 335 ? 1.980 36.071 4.117 1.00 29.31 480 LEU A C 1
ATOM 2791 O O . LEU A 1 335 ? 1.200 35.952 3.187 1.00 30.51 480 LEU A O 1
ATOM 2796 N N . LYS A 1 336 ? 2.622 37.217 4.368 1.00 30.35 481 LYS A N 1
ATOM 2797 C CA . LYS A 1 336 ? 2.423 38.424 3.623 1.00 32.72 481 LYS A CA 1
ATOM 2798 C C . LYS A 1 336 ? 3.639 38.688 2.742 1.00 36.88 481 LYS A C 1
ATOM 2799 O O . LYS A 1 336 ? 3.680 39.667 2.021 1.00 39.57 481 LYS A O 1
ATOM 2805 N N . LYS A 1 337 ? 4.647 37.825 2.844 1.00 40.55 482 LYS A N 1
ATOM 2806 C CA . LYS A 1 337 ? 5.845 37.942 2.022 1.00 45.19 482 LYS A CA 1
ATOM 2807 C C . LYS A 1 337 ? 5.472 37.659 0.562 1.00 49.10 482 LYS A C 1
ATOM 2808 O O . LYS A 1 337 ? 4.777 36.683 0.284 1.00 51.19 482 LYS A O 1
ATOM 2810 N N . SER A 1 338 ? 5.940 38.529 -0.347 1.00 54.84 483 SER A N 1
ATOM 2811 C CA . SER A 1 338 ? 5.590 38.509 -1.784 1.00 56.72 483 SER A CA 1
ATOM 2812 C C . SER A 1 338 ? 5.858 37.163 -2.493 1.00 59.36 483 SER A C 1
ATOM 2813 O O . SER A 1 338 ? 6.266 37.132 -3.676 1.00 59.48 483 SER A O 1
#

CATH classification: 3.30.200.20

Secondary structure (DSSP, 8-state):
-GGGG--TT-EETTTEEEEEEEEEETTEEEEEEEETTTTTEEEEEEEE-SSHHHHHHHHHHHHHHHHHHHH-TT-TT-BPPEEEEEEETTEEEEEEE----BHHHHHHHTTTPPPPHHHHHHHHHHHHHHHHHHHHTTEE-----GGGEEES---EEEEEETTTTEEEEEES---EEE---SS-EETTS---SS-S-GGG--HHHHTTS---THHHHHHHHHHHHHHHHSS-S---S-HHHHHHHHHHHH-SPPHHHHHH-S-GGGEETTEE---TTSHHHHHHHHH---GGGG-S--SHHHHHHHHHHHHHT-SSTTTSPPHHHHTTSGGGGGGG--

Organism: Homo sapiens (NCBI:txid9606)

InterPro domains:
  IPR000719 Protein kinase domain [PF00069] (161-477)
  IPR000719 Protein kinase domain [PS50011] (161-477)
  IPR000719 Protein kinase domain [SM00220] (161-477)
  IPR008271 Serine/threonine-protein kinase, active site [PS00108] (284-296)
  IPR011009 Protein kinase-like domain superfamily [SSF56112] (150-478)
  IPR017441 Protein kinase, ATP binding site [PS00107] (167-191)
  IPR051175 Dual specificity CLK kinases [PTHR45646] (34-481)

Nearest PDB structures (foldseek):
  6ytd-assembly1_A  TM=1.001E+00  e=6.219E-66  Homo sapiens
  6z4z-assembly2_B  TM=9.962E-01  e=1.328E-64  Homo sapiens
  6qty-assembly1_A  TM=9.889E-01  e=9.653E-63  Homo sapiens
  6fyk-assembly1_A  TM=9.756E-01  e=7.988E-51  Homo sapiens
  6z55-assembly1_A  TM=9.613E-01  e=7.669E-49  Homo sapiens

GO terms:
  GO:0005515 protein binding (F, IPI)
  GO:0004674 protein serine/threonine kinase activity (F, IDA)
  GO:0106310 protein serine kinase activity (F, EXP)
  GO:0043484 regulation of RNA splicing (P, IMP)
  GO:0004674 protein serine/threonine kinase activity (F, TAS)
  GO:0004715 non-membrane spanning protein tyrosine kinase activity (F, TAS)
  GO:0031965 nuclear membrane (C, IDA)
  GO:0005654 nucleoplasm (C, IDA)